Protein AF-A0A4P6ZJ26-F1 (afdb_monomer)

Sequence (265 aa):
MKKWFLIIGSIIIIVLLGSGMITLHGHGQRSYNACVRLGQNDVIDGNYHDALNYFQGAIKVDPTGSHAKNDLDQIQSYVSGNHYLSQHKLSQAAKNYHRAVKINAIAALNRRSKLAYQNIESLRNNTNKFTTLYDQALELNHRGDFKRSTQHLDRIISDPGVDDKYFKGFRSKVEKLIKSNNRKQRSSLISSNVTANHNKNNQFKLKSPKVIADHPSKVTITKARRDIQRAGVDAHQMNNQDVANLIRQANKHHISIYRYAKDNY

pLDDT: mean 76.75, std 20.54, range [25.77, 98.06]

Radius of gyration: 30.08 Å; Cα contacts (8 Å, |Δi|>4): 239; chains: 1; bounding box: 67×39×91 Å

Foldseek 3Di:
DDDPPPPLPPPDDPPDDDDDQPDPPDDLVVLLVVLQVVLLVCVVVVVLSSSLNSLVNSCVSPVPDPLSVLSNLLSVLQSQLSNCVVVVVLVSNLVSLVSSLVSVRHVSSVVVSVVSNVVSVVLVVLVVLLVVLQVVLVVCVVVLVLVVSLVSLLVNVPDPSCVPPVNPVVNVVSVVSNVVSVVSVVVVVVVVVVVVVVPPDDDDDPDDDDDDDDQDDPSQLVVLLVLLVVLVHNSVPDDSVRSRVLVVVCVVVVHDSNVSNNVPD

Secondary structure (DSSP, 8-state):
------SSS------S---------S-HHHHHHHHHHHHHHHHHHT-HHHHHHHHHHHHHH-TT-HHHHHHHHHHHHHHHHHHHHHTT-HHHHHHHHHHHHHH--SHHHHHHHHHHHHHHHHHHHHHHHHHHHHHHHHHHHHTT-HHHHHHHHHHHHTSGGGGSGGGHHHHHHHHHHHHHHHHHHHHHHHHHHHHHHTTS--------------PPPHHHHHHHHHHHHHTT--TTSS-HHHHHHHHHHHHHTT--HHHHHHHH-

Structure (mmCIF, N/CA/C/O backbone):
data_AF-A0A4P6ZJ26-F1
#
_entry.id   AF-A0A4P6ZJ26-F1
#
loop_
_atom_site.group_PDB
_atom_site.id
_atom_site.type_symbol
_atom_site.label_atom_id
_atom_site.label_alt_id
_atom_site.label_comp_id
_atom_site.label_asym_id
_atom_site.label_entity_id
_atom_site.label_seq_id
_atom_site.pdbx_PDB_ins_code
_atom_site.Cartn_x
_atom_site.Cartn_y
_atom_site.Cartn_z
_atom_site.occupancy
_atom_site.B_iso_or_equiv
_atom_site.auth_seq_id
_atom_site.auth_comp_id
_atom_site.auth_asym_id
_atom_site.auth_atom_id
_atom_site.pdbx_PDB_model_num
ATOM 1 N N . MET A 1 1 ? 1.075 -20.717 3.039 1.00 31.94 1 MET A N 1
ATOM 2 C CA . MET A 1 1 ? 0.769 -19.811 1.906 1.00 31.94 1 MET A CA 1
ATOM 3 C C . MET A 1 1 ? 2.040 -19.075 1.493 1.00 31.94 1 MET A C 1
ATOM 5 O O . MET A 1 1 ? 2.905 -18.868 2.332 1.00 31.94 1 MET A O 1
ATOM 9 N N . LYS A 1 2 ? 2.192 -18.851 0.185 1.00 29.94 2 LYS A N 1
ATOM 10 C CA . LYS A 1 2 ? 3.438 -18.885 -0.606 1.00 29.94 2 LYS A CA 1
ATOM 11 C C . LYS A 1 2 ? 4.469 -17.777 -0.282 1.00 29.94 2 LYS A C 1
ATOM 13 O O . LYS A 1 2 ? 4.122 -16.619 -0.080 1.00 29.94 2 LYS A O 1
ATOM 18 N N . LYS A 1 3 ? 5.747 -18.180 -0.260 1.00 29.06 3 LYS A N 1
ATOM 19 C CA . LYS A 1 3 ? 6.963 -17.465 0.185 1.00 29.06 3 LYS A CA 1
ATOM 20 C C . LYS A 1 3 ? 7.473 -16.383 -0.798 1.00 29.06 3 LYS A C 1
ATOM 22 O O . LYS A 1 3 ? 8.632 -16.414 -1.181 1.00 29.06 3 LYS A O 1
ATOM 27 N N . TRP A 1 4 ? 6.632 -15.444 -1.231 1.00 29.36 4 TRP A N 1
ATOM 28 C CA . TRP A 1 4 ? 7.015 -14.439 -2.250 1.00 29.36 4 TRP A CA 1
ATOM 29 C C . TRP A 1 4 ? 7.473 -13.077 -1.685 1.00 29.36 4 TRP A C 1
ATOM 31 O O . TRP A 1 4 ? 7.675 -12.133 -2.436 1.00 29.36 4 TRP A O 1
ATOM 41 N N . PHE A 1 5 ? 7.664 -12.945 -0.367 1.00 36.94 5 PHE A N 1
ATOM 42 C CA . PHE A 1 5 ? 7.936 -11.645 0.272 1.00 36.94 5 PHE A CA 1
ATOM 43 C C . PHE A 1 5 ? 9.412 -11.331 0.585 1.00 36.94 5 PHE A C 1
ATOM 45 O O . PHE A 1 5 ? 9.674 -10.345 1.266 1.00 36.94 5 PHE A O 1
ATOM 52 N N . LEU A 1 6 ? 10.387 -12.103 0.090 1.00 31.28 6 LEU A N 1
ATOM 53 C CA . LEU A 1 6 ? 11.805 -11.930 0.460 1.00 31.28 6 LEU A CA 1
ATOM 54 C C . LEU A 1 6 ? 12.748 -11.565 -0.699 1.00 31.28 6 LEU A C 1
ATOM 56 O O . LEU A 1 6 ? 13.889 -12.003 -0.710 1.00 31.28 6 LEU A O 1
ATOM 60 N N . ILE A 1 7 ? 12.320 -10.722 -1.643 1.00 40.09 7 ILE A N 1
ATOM 61 C CA . ILE A 1 7 ? 13.252 -10.089 -2.601 1.00 40.09 7 ILE A CA 1
ATOM 62 C C . ILE A 1 7 ? 12.930 -8.595 -2.743 1.00 40.09 7 ILE A C 1
ATOM 64 O O . ILE A 1 7 ? 12.583 -8.108 -3.810 1.00 40.09 7 ILE A O 1
ATOM 68 N N . ILE A 1 8 ? 12.948 -7.844 -1.638 1.00 45.88 8 ILE A N 1
ATOM 69 C CA . ILE A 1 8 ? 12.907 -6.362 -1.694 1.00 45.88 8 ILE A CA 1
ATOM 70 C C . ILE A 1 8 ? 14.021 -5.735 -0.825 1.00 45.88 8 ILE A C 1
ATOM 72 O O . ILE A 1 8 ? 14.287 -4.540 -0.908 1.00 45.88 8 ILE A O 1
ATOM 76 N N . GLY A 1 9 ? 14.729 -6.533 -0.014 1.00 35.25 9 GLY A N 1
ATOM 77 C CA . GLY A 1 9 ? 15.727 -6.046 0.947 1.00 35.25 9 GLY A CA 1
ATOM 78 C C . GLY A 1 9 ? 17.156 -5.871 0.419 1.00 35.25 9 GLY A C 1
ATOM 79 O O . GLY A 1 9 ? 17.985 -5.337 1.146 1.00 35.25 9 GLY A O 1
ATOM 80 N N . SER A 1 10 ? 17.461 -6.299 -0.808 1.00 35.09 10 SER A N 1
ATOM 81 C CA . SER A 1 10 ? 18.843 -6.393 -1.311 1.00 35.09 10 SER A CA 1
ATOM 82 C C . SER A 1 10 ? 19.029 -5.877 -2.742 1.00 35.09 10 SER A C 1
ATOM 84 O O . SER A 1 10 ? 19.954 -6.292 -3.428 1.00 35.09 10 SER A O 1
ATOM 86 N N . ILE A 1 11 ? 18.201 -4.933 -3.206 1.00 43.38 11 ILE A N 1
ATOM 87 C CA . ILE A 1 11 ? 18.553 -4.129 -4.392 1.00 43.38 11 ILE A CA 1
ATOM 88 C C . ILE A 1 11 ? 19.218 -2.862 -3.874 1.00 43.38 11 ILE A C 1
ATOM 90 O O . ILE A 1 11 ? 18.614 -1.817 -3.637 1.00 43.38 11 ILE A O 1
ATOM 94 N N . ILE A 1 12 ? 20.478 -3.114 -3.554 1.00 41.69 12 ILE A N 1
ATOM 95 C CA . ILE A 1 12 ? 21.529 -2.235 -3.086 1.00 41.69 12 ILE A CA 1
ATOM 96 C C . ILE A 1 12 ? 21.530 -0.931 -3.882 1.00 41.69 12 ILE A C 1
ATOM 98 O O . ILE A 1 12 ? 21.301 -0.905 -5.090 1.00 41.69 12 ILE A O 1
ATOM 102 N N . ILE A 1 13 ? 21.811 0.146 -3.156 1.00 45.41 13 ILE A N 1
ATOM 103 C CA . ILE A 1 13 ? 22.335 1.410 -3.658 1.00 45.41 13 ILE A CA 1
ATOM 104 C C . ILE A 1 13 ? 23.404 1.094 -4.715 1.00 45.41 13 ILE A C 1
ATOM 106 O O . ILE A 1 13 ? 24.553 0.836 -4.366 1.00 45.41 13 ILE A O 1
ATOM 110 N N . ILE A 1 14 ? 23.059 1.106 -6.002 1.00 41.62 14 ILE A N 1
ATOM 111 C CA . ILE A 1 14 ? 24.083 1.168 -7.043 1.00 41.62 14 ILE A CA 1
ATOM 112 C C . ILE A 1 14 ? 24.496 2.635 -7.112 1.00 41.62 14 ILE A C 1
ATOM 114 O O . ILE A 1 14 ? 23.979 3.431 -7.894 1.00 41.62 14 ILE A O 1
ATOM 118 N N . VAL A 1 15 ? 25.438 2.976 -6.228 1.00 40.53 15 VAL A N 1
ATOM 119 C CA . VAL A 1 15 ? 26.552 3.838 -6.616 1.00 40.53 15 VAL A CA 1
ATOM 120 C C . VAL A 1 15 ? 27.083 3.262 -7.923 1.00 40.53 15 VAL A C 1
ATOM 122 O O . VAL A 1 15 ? 27.355 2.067 -7.996 1.00 40.53 15 VAL A O 1
ATOM 125 N N . LEU A 1 16 ? 27.163 4.113 -8.942 1.00 43.78 16 LEU A N 1
ATOM 126 C CA . LEU A 1 16 ? 27.888 3.923 -10.196 1.00 43.78 16 LEU A CA 1
ATOM 127 C C . LEU A 1 16 ? 29.111 3.001 -10.044 1.00 43.78 16 LEU A C 1
ATOM 129 O O . LEU A 1 16 ? 30.206 3.483 -9.790 1.00 43.78 16 LEU A O 1
ATOM 133 N N . LEU A 1 17 ? 28.946 1.694 -10.237 1.00 36.75 17 LEU A N 1
ATOM 134 C CA . LEU A 1 17 ? 30.033 0.753 -10.482 1.00 36.75 17 LEU A CA 1
ATOM 135 C C . LEU A 1 17 ? 29.506 -0.278 -11.473 1.00 36.75 17 LEU A C 1
ATOM 137 O O . LEU A 1 17 ? 28.647 -1.101 -11.169 1.00 36.75 17 LEU A O 1
ATOM 141 N N . GLY A 1 18 ? 29.971 -0.143 -12.714 1.00 47.97 18 GLY A N 1
ATOM 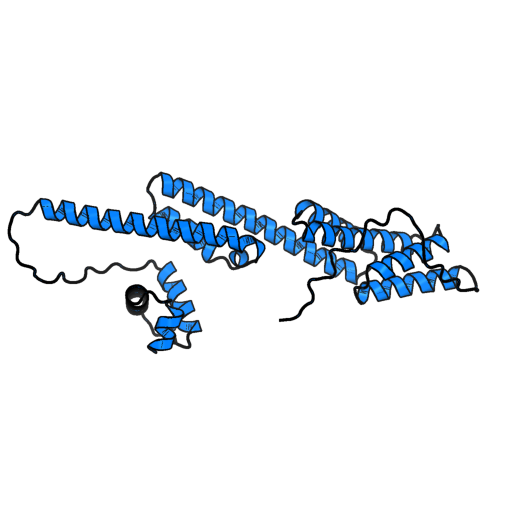142 C CA . GLY A 1 18 ? 29.589 -1.022 -13.802 1.00 47.97 18 GLY A CA 1
ATOM 143 C C . GLY A 1 18 ? 30.061 -2.452 -13.571 1.00 47.97 18 GLY A C 1
ATOM 144 O O . GLY A 1 18 ? 31.148 -2.687 -13.059 1.00 47.97 18 GLY A O 1
ATOM 145 N N . SER A 1 19 ? 29.265 -3.414 -14.015 1.00 36.91 19 SER A N 1
ATOM 146 C CA . SER A 1 19 ? 29.738 -4.760 -14.336 1.00 36.91 19 SER A CA 1
ATOM 147 C C . SER A 1 19 ? 28.734 -5.437 -15.272 1.00 36.91 19 SER A C 1
ATOM 149 O O . SER A 1 19 ? 27.532 -5.232 -15.149 1.00 36.91 19 SER A O 1
ATOM 151 N N . GLY A 1 20 ? 29.258 -6.168 -16.262 1.00 39.31 20 GLY A N 1
ATOM 152 C CA . GLY A 1 20 ? 28.489 -6.882 -17.286 1.00 39.31 20 GLY A CA 1
ATOM 153 C C . GLY A 1 20 ? 28.451 -6.183 -18.647 1.00 39.31 20 GLY A C 1
ATOM 154 O O . GLY A 1 20 ? 27.395 -5.753 -19.098 1.00 39.31 20 GLY A O 1
ATOM 155 N N . MET A 1 21 ? 29.599 -6.043 -19.320 1.00 42.25 21 MET A N 1
ATOM 156 C CA . MET A 1 21 ? 29.594 -5.720 -20.751 1.00 42.25 21 MET A CA 1
ATOM 157 C C . MET A 1 21 ? 29.063 -6.926 -21.531 1.00 42.25 21 MET A C 1
ATOM 159 O O . MET A 1 21 ? 29.764 -7.921 -21.684 1.00 42.25 21 MET A O 1
ATOM 163 N N . ILE A 1 22 ? 27.844 -6.825 -22.055 1.00 52.72 22 ILE A N 1
ATOM 164 C CA . ILE A 1 22 ? 27.392 -7.682 -23.152 1.00 52.72 22 ILE A CA 1
ATOM 165 C C . ILE A 1 22 ? 27.924 -7.042 -24.437 1.00 52.72 22 ILE A C 1
ATOM 167 O O . ILE A 1 22 ? 27.343 -6.100 -24.974 1.00 52.72 22 ILE A O 1
ATOM 171 N N . THR A 1 23 ? 29.084 -7.500 -24.905 1.00 47.69 23 THR A N 1
ATOM 172 C CA . THR A 1 23 ? 29.686 -7.059 -26.170 1.00 47.69 23 THR A CA 1
ATOM 173 C C . THR A 1 23 ? 29.051 -7.803 -27.347 1.00 47.69 23 THR A C 1
ATOM 175 O O . THR A 1 23 ? 29.603 -8.770 -27.867 1.00 47.69 23 THR A O 1
ATOM 178 N N . LEU A 1 24 ? 27.887 -7.341 -27.819 1.00 49.16 24 LEU A N 1
ATOM 179 C CA . LEU A 1 24 ? 27.399 -7.726 -29.149 1.00 49.16 24 LEU A CA 1
ATOM 180 C C . LEU A 1 24 ? 28.211 -6.971 -30.218 1.00 49.16 24 LEU A C 1
ATOM 182 O O . LEU A 1 24 ? 27.958 -5.798 -30.499 1.00 49.16 24 LEU A O 1
ATOM 186 N N . HIS A 1 25 ? 29.199 -7.643 -30.813 1.00 45.75 25 HIS A N 1
ATOM 187 C CA . HIS A 1 25 ? 29.940 -7.142 -31.973 1.00 45.75 25 HIS A CA 1
ATOM 188 C C . HIS A 1 25 ? 29.029 -7.128 -33.210 1.00 45.75 25 HIS A C 1
ATOM 190 O O . HIS A 1 25 ? 28.848 -8.136 -33.887 1.00 45.75 25 HIS A O 1
ATOM 196 N N . GLY A 1 26 ? 28.440 -5.968 -33.503 1.00 50.69 26 GLY A N 1
ATOM 197 C CA . GLY A 1 26 ? 27.729 -5.727 -34.756 1.00 50.69 26 GLY A CA 1
ATOM 198 C C . GLY A 1 26 ? 26.790 -4.530 -34.674 1.00 50.69 26 GLY A C 1
ATOM 199 O O . GLY A 1 26 ? 25.729 -4.651 -34.079 1.00 50.69 26 GLY A O 1
ATOM 200 N N . HIS A 1 27 ? 27.180 -3.415 -35.312 1.00 58.00 27 HIS A N 1
ATOM 201 C CA . HIS A 1 27 ? 26.397 -2.188 -35.556 1.00 58.00 27 HIS A CA 1
ATOM 202 C C . HIS A 1 27 ? 25.640 -1.677 -34.313 1.00 58.00 27 HIS A C 1
ATOM 204 O O . HIS A 1 27 ? 24.567 -2.186 -34.007 1.00 58.00 27 HIS A O 1
ATOM 210 N N . GLY A 1 28 ? 26.165 -0.653 -33.621 1.00 74.62 28 GLY A N 1
ATOM 211 C CA . GLY A 1 28 ? 25.699 -0.166 -32.303 1.00 74.62 28 GLY A CA 1
ATOM 212 C C . GLY A 1 28 ? 24.179 -0.168 -32.063 1.00 74.62 28 GLY A C 1
ATOM 213 O O . GLY A 1 28 ? 23.732 -0.586 -30.998 1.00 74.62 28 GLY A O 1
ATOM 214 N N . GLN A 1 29 ? 23.366 0.146 -33.075 1.00 80.94 29 GLN A N 1
ATOM 215 C CA . GLN A 1 29 ? 21.903 0.082 -32.996 1.00 80.94 29 GLN A CA 1
ATOM 216 C C . GLN A 1 29 ? 21.327 -1.312 -32.670 1.00 80.94 29 GLN A C 1
ATOM 218 O O . GLN A 1 29 ? 20.352 -1.421 -31.927 1.00 80.94 29 GLN A O 1
ATOM 223 N N . ARG A 1 30 ? 21.895 -2.399 -33.210 1.00 84.06 30 ARG A N 1
ATOM 224 C CA . ARG A 1 30 ? 21.416 -3.770 -32.942 1.00 84.06 30 ARG A CA 1
ATOM 225 C C . ARG A 1 30 ? 21.682 -4.172 -31.494 1.00 84.06 30 ARG A C 1
ATOM 227 O O . ARG A 1 30 ? 20.802 -4.750 -30.860 1.00 84.06 30 ARG A O 1
ATOM 234 N N . SER A 1 31 ? 22.862 -3.829 -30.978 1.00 85.00 31 SER A N 1
ATOM 235 C CA . SER A 1 31 ? 23.227 -4.047 -29.574 1.00 85.00 31 SER A CA 1
ATOM 236 C C . SER A 1 31 ? 22.336 -3.224 -28.635 1.00 85.00 31 SER A C 1
ATOM 238 O O . SER A 1 31 ? 21.752 -3.775 -27.703 1.00 85.00 31 SER A O 1
ATOM 240 N N . TYR A 1 32 ? 22.110 -1.941 -28.949 1.00 88.38 32 TYR A N 1
ATOM 241 C CA . TYR A 1 32 ? 21.170 -1.080 -28.223 1.00 88.38 32 TYR A CA 1
ATOM 242 C C . TYR A 1 32 ? 19.765 -1.693 -28.141 1.00 88.38 32 TYR A C 1
ATOM 244 O O . TYR A 1 32 ? 19.230 -1.888 -27.049 1.00 88.38 32 TYR A O 1
ATOM 252 N N . ASN A 1 33 ? 19.188 -2.060 -29.291 1.00 89.69 33 ASN A N 1
ATOM 253 C CA . ASN A 1 33 ? 17.843 -2.632 -29.364 1.00 89.69 33 ASN A CA 1
ATOM 254 C C . ASN A 1 33 ? 17.741 -3.954 -28.581 1.00 89.69 33 ASN A C 1
ATOM 256 O O . ASN A 1 33 ? 16.712 -4.227 -27.963 1.00 89.69 33 ASN A O 1
ATOM 260 N N . ALA A 1 34 ? 18.797 -4.777 -28.598 1.00 89.94 34 ALA A N 1
ATOM 261 C CA . ALA A 1 34 ? 18.846 -6.018 -27.831 1.00 89.94 34 ALA A CA 1
ATOM 262 C C . ALA A 1 34 ? 18.815 -5.749 -26.321 1.00 89.94 34 ALA A C 1
ATOM 264 O O . ALA A 1 34 ? 18.002 -6.354 -25.625 1.00 89.94 34 ALA A O 1
ATOM 265 N N . CYS A 1 35 ? 19.634 -4.811 -25.835 1.00 91.38 35 CYS A N 1
ATOM 266 C CA . CYS A 1 35 ? 19.646 -4.399 -24.433 1.00 91.38 35 CYS A CA 1
ATOM 267 C C . CYS A 1 35 ? 18.282 -3.856 -23.984 1.00 91.38 35 CYS A C 1
ATOM 269 O O . CYS A 1 35 ? 17.753 -4.314 -22.977 1.00 91.38 35 CYS A O 1
ATOM 271 N N . VAL A 1 36 ? 17.666 -2.945 -24.748 1.00 92.50 36 VAL A N 1
ATOM 272 C CA . VAL A 1 36 ? 16.332 -2.407 -24.412 1.00 92.50 36 VAL A CA 1
ATOM 273 C C . VAL A 1 36 ? 15.291 -3.526 -24.322 1.00 92.50 36 VAL A C 1
ATOM 275 O O . VAL A 1 36 ? 14.559 -3.608 -23.338 1.00 92.50 36 VAL A O 1
ATOM 278 N N . ARG A 1 37 ? 15.253 -4.431 -25.308 1.00 93.25 37 ARG A N 1
ATOM 279 C CA . ARG A 1 37 ? 14.298 -5.548 -25.324 1.00 93.25 37 ARG A CA 1
ATOM 280 C C . ARG A 1 37 ? 14.488 -6.494 -24.138 1.00 93.25 37 ARG A C 1
ATOM 282 O O . ARG A 1 37 ? 13.505 -6.875 -23.513 1.00 93.25 37 ARG A O 1
ATOM 289 N N . LEU A 1 38 ? 15.729 -6.879 -23.835 1.00 92.06 38 LEU A N 1
ATOM 290 C CA . LEU A 1 38 ? 16.028 -7.747 -22.692 1.00 92.06 38 LEU A CA 1
ATOM 291 C C . LEU A 1 38 ? 15.634 -7.072 -21.375 1.00 92.06 38 LEU A C 1
ATOM 293 O O . LEU A 1 38 ? 14.949 -7.689 -20.565 1.00 92.06 38 LEU A O 1
ATOM 297 N N . GLY A 1 39 ? 15.936 -5.779 -21.218 1.00 93.88 39 GLY A N 1
ATOM 298 C CA . GLY A 1 39 ? 15.526 -5.021 -20.038 1.00 93.88 39 GLY A CA 1
ATOM 299 C C . GLY A 1 39 ? 14.006 -4.938 -19.868 1.00 93.88 39 GLY A C 1
ATOM 300 O O . GLY A 1 39 ? 13.492 -5.095 -18.762 1.00 93.88 39 GLY A O 1
ATOM 301 N N . GLN A 1 40 ? 13.257 -4.754 -20.958 1.00 94.69 40 GLN A N 1
ATOM 302 C CA . GLN A 1 40 ? 11.792 -4.758 -20.918 1.00 94.69 40 GLN A CA 1
ATOM 303 C C . GLN A 1 40 ? 11.218 -6.139 -20.573 1.00 94.69 40 GLN A C 1
ATOM 305 O O . GLN A 1 40 ? 10.267 -6.215 -19.791 1.00 94.69 40 GLN A O 1
ATOM 310 N N . ASN A 1 41 ? 11.802 -7.220 -21.098 1.00 91.38 41 ASN A N 1
ATOM 311 C CA . ASN A 1 41 ? 11.417 -8.585 -20.734 1.00 91.38 41 ASN A CA 1
ATOM 312 C C . ASN A 1 41 ? 11.654 -8.842 -19.240 1.00 91.38 41 ASN A C 1
ATOM 314 O O . ASN A 1 41 ? 10.739 -9.269 -18.542 1.00 91.38 41 ASN A O 1
ATOM 318 N N . ASP A 1 42 ? 12.814 -8.453 -18.712 1.00 91.75 42 ASP A N 1
ATOM 319 C CA . ASP A 1 42 ? 13.110 -8.589 -17.285 1.00 91.75 42 ASP A CA 1
ATOM 320 C C . ASP A 1 42 ? 12.188 -7.740 -16.402 1.00 91.75 42 ASP A C 1
ATOM 322 O O . ASP A 1 42 ? 11.796 -8.162 -15.313 1.00 91.75 42 ASP A O 1
ATOM 326 N N . VAL A 1 43 ? 11.752 -6.562 -16.863 1.00 91.38 43 VAL A N 1
ATOM 327 C CA . VAL A 1 43 ? 10.699 -5.799 -16.176 1.00 91.38 43 VAL A CA 1
ATOM 328 C C . VAL A 1 43 ? 9.394 -6.588 -16.108 1.00 91.38 43 VAL A C 1
ATOM 330 O O . VAL A 1 43 ? 8.737 -6.594 -15.060 1.00 91.38 43 VAL A O 1
ATOM 333 N N . ILE A 1 44 ? 8.989 -7.226 -17.208 1.00 88.38 44 ILE A N 1
ATOM 334 C CA . ILE A 1 44 ? 7.772 -8.042 -17.265 1.00 88.38 44 ILE A CA 1
ATOM 335 C C . ILE A 1 44 ? 7.890 -9.212 -16.284 1.00 88.38 44 ILE A C 1
ATOM 337 O O . ILE A 1 44 ? 6.981 -9.388 -15.465 1.00 88.38 44 ILE A O 1
ATOM 341 N N . ASP A 1 45 ? 9.032 -9.896 -16.279 1.00 86.81 45 ASP A N 1
ATOM 342 C CA . ASP A 1 45 ? 9.316 -11.052 -15.422 1.00 86.81 45 ASP A CA 1
ATOM 343 C C . ASP A 1 45 ? 9.544 -10.670 -13.948 1.00 86.81 45 ASP A C 1
ATOM 345 O O . ASP A 1 45 ? 9.394 -11.495 -13.047 1.00 86.81 45 ASP A O 1
ATOM 349 N N . GLY A 1 46 ? 9.804 -9.389 -13.672 1.00 86.94 46 GLY A N 1
ATOM 350 C CA . GLY A 1 46 ? 10.034 -8.864 -12.324 1.00 86.94 46 GLY A CA 1
ATOM 351 C C . GLY A 1 46 ? 11.498 -8.910 -11.876 1.00 86.94 46 GLY A C 1
ATOM 352 O O . GLY A 1 46 ? 11.785 -8.599 -10.718 1.00 86.94 46 GLY A O 1
ATOM 353 N N . ASN A 1 47 ? 12.420 -9.223 -12.786 1.00 90.75 47 ASN A N 1
ATOM 354 C CA . ASN A 1 47 ? 13.869 -9.230 -12.588 1.00 90.75 47 ASN A CA 1
ATOM 355 C C . ASN A 1 47 ? 14.429 -7.798 -12.651 1.00 90.75 47 ASN A C 1
ATOM 357 O O . ASN A 1 47 ? 15.201 -7.429 -13.532 1.00 90.75 47 ASN A O 1
ATOM 361 N N . TYR A 1 48 ? 14.014 -6.933 -11.721 1.00 91.81 48 TYR A N 1
ATOM 362 C CA . TYR A 1 48 ? 14.301 -5.496 -11.826 1.00 91.81 48 TYR A CA 1
ATOM 363 C C . TYR A 1 48 ? 15.793 -5.137 -11.770 1.00 91.81 48 TYR A C 1
ATOM 365 O O . TYR A 1 48 ? 16.178 -4.090 -12.282 1.00 91.81 48 TYR A O 1
ATOM 373 N N . HIS A 1 49 ? 16.625 -5.973 -11.144 1.00 88.44 49 HIS A N 1
ATOM 374 C CA . HIS A 1 49 ? 18.073 -5.771 -11.123 1.00 88.44 49 HIS A CA 1
ATOM 375 C C . HIS A 1 49 ? 18.688 -5.970 -12.515 1.00 88.44 49 HIS A C 1
ATOM 377 O O . HIS A 1 49 ? 19.405 -5.095 -12.997 1.00 88.44 49 HIS A O 1
ATOM 383 N N . ASP A 1 50 ? 18.344 -7.068 -13.185 1.00 88.31 50 ASP A N 1
ATOM 384 C CA . ASP A 1 50 ? 18.846 -7.372 -14.526 1.00 88.31 50 ASP A CA 1
ATOM 385 C C . ASP A 1 50 ? 18.335 -6.348 -15.541 1.00 88.31 50 ASP A C 1
ATOM 387 O O . ASP A 1 50 ? 19.115 -5.790 -16.315 1.00 88.31 50 ASP A O 1
ATOM 391 N N . ALA A 1 51 ? 17.062 -5.957 -15.433 1.00 92.06 51 ALA A N 1
ATOM 392 C CA . ALA A 1 51 ? 16.499 -4.880 -16.238 1.00 92.06 51 ALA A CA 1
ATOM 393 C C . ALA A 1 51 ? 17.261 -3.549 -16.103 1.00 92.06 51 ALA A C 1
ATOM 395 O O . ALA A 1 51 ? 17.546 -2.896 -17.110 1.00 92.06 51 ALA A O 1
ATOM 396 N N . LEU A 1 52 ? 17.624 -3.142 -14.876 1.00 90.06 52 LEU A N 1
ATOM 397 C CA . LEU A 1 52 ? 18.448 -1.949 -14.641 1.00 90.06 52 LEU A CA 1
ATOM 398 C C . LEU A 1 52 ? 19.796 -2.054 -15.369 1.00 90.06 52 LEU A C 1
ATOM 400 O O . LEU A 1 52 ? 20.206 -1.094 -16.027 1.00 90.06 52 LEU A O 1
ATOM 404 N N . ASN A 1 53 ? 20.457 -3.212 -15.286 1.00 88.19 53 ASN A N 1
ATOM 405 C CA . ASN A 1 53 ? 21.745 -3.453 -15.939 1.00 88.19 53 ASN A CA 1
ATOM 406 C C . ASN A 1 53 ? 21.620 -3.383 -17.469 1.00 88.19 53 ASN A C 1
ATOM 408 O O . ASN A 1 53 ? 22.437 -2.734 -18.127 1.00 88.19 53 ASN A O 1
ATOM 412 N N . TYR A 1 54 ? 20.566 -3.971 -18.042 1.00 92.69 54 TYR A N 1
ATOM 413 C CA . TYR A 1 54 ? 20.297 -3.914 -19.479 1.00 92.69 54 TYR A CA 1
ATOM 414 C C . TYR A 1 54 ? 20.039 -2.489 -19.981 1.00 92.69 54 TYR A C 1
ATOM 416 O O . TYR A 1 54 ? 20.638 -2.078 -20.978 1.00 92.69 54 TYR A O 1
ATOM 424 N N . PHE A 1 55 ? 19.220 -1.691 -19.287 1.00 93.19 55 PHE A N 1
ATOM 425 C CA . PHE A 1 55 ? 18.982 -0.299 -19.691 1.00 93.19 55 PHE A CA 1
ATOM 426 C C . PHE A 1 55 ? 20.236 0.574 -19.558 1.00 93.19 55 PHE A C 1
ATOM 428 O O . PHE A 1 55 ? 20.509 1.398 -20.432 1.00 93.19 55 PHE A O 1
ATOM 435 N N . GLN A 1 56 ? 21.060 0.355 -18.529 1.00 91.94 56 GLN A N 1
ATOM 436 C CA . GLN A 1 56 ? 22.374 0.999 -18.429 1.00 91.94 56 GLN A CA 1
ATOM 437 C C . GLN A 1 56 ? 23.305 0.585 -19.577 1.00 91.94 56 GLN A C 1
ATOM 439 O O . GLN A 1 56 ? 24.024 1.426 -20.116 1.00 91.94 56 GLN A O 1
ATOM 444 N N . GLY A 1 57 ? 23.286 -0.691 -19.969 1.00 87.38 57 GLY A N 1
ATOM 445 C CA . GLY A 1 57 ? 24.005 -1.198 -21.136 1.00 87.38 57 GLY A CA 1
ATOM 446 C C . GLY A 1 57 ? 23.575 -0.502 -22.427 1.00 87.38 57 GLY A C 1
ATOM 447 O O . GLY A 1 57 ? 24.428 -0.035 -23.177 1.00 87.38 57 GLY A O 1
ATOM 448 N N . ALA A 1 58 ? 22.267 -0.343 -22.648 1.00 90.38 58 ALA A N 1
ATOM 449 C CA . ALA A 1 58 ? 21.733 0.389 -23.796 1.00 90.38 58 ALA A CA 1
ATOM 450 C C . ALA A 1 58 ? 22.234 1.846 -23.834 1.00 90.38 58 ALA A C 1
ATOM 452 O O . ALA A 1 58 ? 22.732 2.290 -24.864 1.00 90.38 58 ALA A O 1
ATOM 453 N N . ILE A 1 59 ? 22.200 2.565 -22.706 1.00 89.25 59 ILE A N 1
ATOM 454 C CA . ILE A 1 59 ? 22.671 3.962 -22.623 1.00 89.25 59 ILE A CA 1
ATOM 455 C C . ILE A 1 59 ? 24.182 4.084 -22.882 1.00 89.25 59 ILE A C 1
ATOM 457 O O . ILE A 1 59 ? 24.629 5.090 -23.424 1.00 89.25 59 ILE A O 1
ATOM 461 N N . LYS A 1 60 ? 24.987 3.078 -22.518 1.00 88.94 60 LYS A N 1
ATOM 462 C CA . LYS A 1 60 ? 26.426 3.063 -22.844 1.00 88.94 60 LYS A CA 1
ATOM 463 C C . LYS A 1 60 ? 26.680 2.910 -24.343 1.00 88.94 60 LYS A C 1
ATOM 465 O O . LYS A 1 60 ? 27.649 3.470 -24.842 1.00 88.94 60 LYS A O 1
ATOM 470 N N . VAL A 1 61 ? 25.841 2.137 -25.036 1.00 85.75 61 VAL A N 1
ATOM 471 C CA . VAL A 1 61 ? 25.949 1.905 -26.485 1.00 85.75 61 VAL A CA 1
ATOM 472 C C . VAL A 1 61 ? 25.467 3.121 -27.278 1.00 85.75 61 VAL A C 1
ATOM 474 O O . VAL A 1 61 ? 26.113 3.503 -28.249 1.00 85.75 61 VAL A O 1
ATOM 477 N N . ASP A 1 62 ? 24.365 3.740 -26.853 1.00 84.12 62 ASP A N 1
ATOM 478 C CA . ASP A 1 62 ? 23.853 4.990 -27.415 1.00 84.12 62 ASP A CA 1
ATOM 479 C C . ASP A 1 62 ? 23.435 5.955 -26.287 1.00 84.12 62 ASP A C 1
ATOM 481 O O . ASP A 1 62 ? 22.312 5.883 -25.769 1.00 84.12 62 ASP A O 1
ATOM 485 N N . PRO A 1 63 ? 24.320 6.900 -25.918 1.00 80.62 63 PRO A N 1
ATOM 486 C CA . PRO A 1 63 ? 24.031 7.914 -24.909 1.00 80.62 63 PRO A CA 1
ATOM 487 C C . PRO A 1 63 ? 22.966 8.930 -25.332 1.00 80.62 63 PRO A C 1
ATOM 489 O O . PRO A 1 63 ? 22.481 9.679 -24.481 1.00 80.62 63 PRO A O 1
ATOM 492 N N . THR A 1 64 ? 22.611 9.011 -26.616 1.00 77.94 64 THR A N 1
ATOM 493 C CA . THR A 1 64 ? 21.615 9.962 -27.136 1.00 77.94 64 THR A CA 1
ATOM 494 C C . THR A 1 64 ? 20.202 9.379 -27.173 1.00 77.94 64 THR A C 1
ATOM 496 O O . THR A 1 64 ? 19.233 10.138 -27.121 1.00 77.94 64 THR A O 1
ATOM 499 N N . GLY A 1 65 ? 20.071 8.050 -27.140 1.00 76.75 65 GLY A N 1
ATOM 500 C CA . GLY A 1 65 ? 18.796 7.337 -27.170 1.00 76.75 65 GLY A CA 1
ATOM 501 C C . GLY A 1 65 ? 17.892 7.634 -25.966 1.00 76.75 65 GLY A C 1
ATOM 502 O O . GLY A 1 65 ? 18.102 7.125 -24.862 1.00 76.75 65 GLY A O 1
ATOM 503 N N . SER A 1 66 ? 16.835 8.423 -26.181 1.00 77.94 66 SER A N 1
ATOM 504 C CA . SER A 1 66 ? 15.881 8.844 -25.140 1.00 77.94 66 SER A CA 1
ATOM 505 C C . SER A 1 66 ? 15.030 7.698 -24.573 1.00 77.94 66 SER A C 1
ATOM 507 O O . SER A 1 66 ? 14.666 7.738 -23.398 1.00 77.94 66 SER A O 1
ATOM 509 N N . HIS A 1 67 ? 14.758 6.652 -25.362 1.00 86.81 67 HIS A N 1
ATOM 510 C CA . HIS A 1 67 ? 13.949 5.503 -24.938 1.00 86.81 67 HIS A CA 1
ATOM 511 C C . HIS A 1 67 ? 14.562 4.753 -23.749 1.00 86.81 67 HIS A C 1
ATOM 513 O O . HIS A 1 67 ? 13.924 4.645 -22.706 1.00 86.81 67 HIS A O 1
ATOM 519 N N . ALA A 1 68 ? 15.817 4.309 -23.865 1.00 89.75 68 ALA A N 1
ATOM 520 C CA . ALA A 1 68 ? 16.508 3.598 -22.787 1.00 89.75 68 ALA A CA 1
ATOM 521 C C . ALA A 1 68 ? 16.651 4.438 -21.503 1.00 89.75 68 ALA A C 1
ATOM 523 O O . ALA A 1 68 ? 16.607 3.890 -20.404 1.00 89.75 68 ALA A O 1
ATOM 524 N N . LYS A 1 69 ? 16.785 5.769 -21.625 1.00 92.31 69 LYS A N 1
ATOM 525 C CA . LYS A 1 69 ? 16.812 6.683 -20.469 1.00 92.31 69 LYS A CA 1
ATOM 526 C C . LYS A 1 69 ? 15.463 6.741 -19.758 1.00 92.31 69 LYS A C 1
ATOM 528 O O . LYS A 1 69 ? 15.423 6.626 -18.539 1.00 92.31 69 LYS A O 1
ATOM 533 N N . ASN A 1 70 ? 14.368 6.869 -20.506 1.00 95.56 70 ASN A N 1
ATOM 534 C CA . ASN A 1 70 ? 13.024 6.877 -19.929 1.00 95.56 70 ASN A CA 1
ATOM 535 C C . ASN A 1 70 ? 12.685 5.530 -19.270 1.00 95.56 70 ASN A C 1
ATOM 537 O O . ASN A 1 70 ? 12.135 5.513 -18.168 1.00 95.56 70 ASN A O 1
ATOM 541 N N . ASP A 1 71 ? 13.054 4.416 -19.909 1.00 95.94 71 ASP A N 1
ATOM 542 C CA . ASP A 1 71 ? 12.900 3.071 -19.349 1.00 95.94 71 ASP A CA 1
ATOM 543 C C . ASP A 1 71 ? 13.679 2.935 -18.027 1.00 95.94 71 ASP A C 1
ATOM 545 O O . ASP A 1 71 ? 13.107 2.509 -17.017 1.00 95.94 71 ASP A O 1
ATOM 549 N N . LEU A 1 72 ? 14.946 3.382 -18.002 1.00 95.12 72 LEU A N 1
ATOM 550 C CA . LEU A 1 72 ? 15.793 3.388 -16.805 1.00 95.12 72 LEU A CA 1
ATOM 551 C C . LEU A 1 72 ? 15.199 4.249 -15.677 1.00 95.12 72 LEU A C 1
ATOM 553 O O . LEU A 1 72 ? 15.059 3.782 -14.545 1.00 95.12 72 LEU A O 1
ATOM 557 N N . ASP A 1 73 ? 14.824 5.492 -15.971 1.00 95.25 73 ASP A N 1
ATOM 558 C CA . ASP A 1 73 ? 14.267 6.422 -14.985 1.00 95.25 73 ASP A CA 1
ATOM 559 C C . ASP A 1 73 ? 12.963 5.887 -14.378 1.00 95.25 73 ASP A C 1
ATOM 561 O O . ASP A 1 73 ? 12.687 6.052 -13.177 1.00 95.25 73 ASP A O 1
ATOM 565 N N . GLN A 1 74 ? 12.140 5.226 -15.197 1.00 97.75 74 GLN A N 1
ATOM 566 C CA . GLN A 1 74 ? 10.883 4.657 -14.745 1.00 97.75 74 GLN A CA 1
ATOM 567 C C . GLN A 1 74 ? 11.100 3.474 -13.803 1.00 97.75 74 GLN A C 1
ATOM 569 O O . GLN A 1 74 ? 10.496 3.441 -12.724 1.00 97.75 74 GLN A O 1
ATOM 574 N N . ILE A 1 75 ? 11.949 2.511 -14.180 1.00 96.69 75 ILE A N 1
ATOM 575 C CA . ILE A 1 75 ? 12.227 1.346 -13.334 1.00 96.69 75 ILE A CA 1
ATOM 576 C C . ILE A 1 75 ? 12.929 1.759 -12.038 1.00 96.69 75 ILE A C 1
ATOM 578 O O . ILE A 1 75 ? 12.559 1.265 -10.974 1.00 96.69 75 ILE A O 1
ATOM 582 N N . GLN A 1 76 ? 13.843 2.734 -12.077 1.00 96.50 76 GLN A N 1
ATOM 583 C CA . GLN A 1 76 ? 14.465 3.293 -10.873 1.00 96.50 76 GLN A CA 1
ATOM 584 C C . GLN A 1 76 ? 13.427 3.914 -9.933 1.00 96.50 76 GLN A C 1
ATOM 586 O O . GLN A 1 76 ? 13.460 3.677 -8.721 1.00 96.50 76 GLN A O 1
ATOM 591 N N . SER A 1 77 ? 12.471 4.668 -10.484 1.00 97.44 77 SER A N 1
ATOM 592 C CA . SER A 1 77 ? 11.372 5.255 -9.712 1.00 97.44 77 SER A CA 1
ATOM 593 C C . SER A 1 77 ? 10.490 4.166 -9.093 1.00 97.44 77 SER A C 1
ATOM 595 O O . SER A 1 77 ? 10.169 4.226 -7.908 1.00 97.44 77 SER A O 1
ATOM 597 N N . TYR A 1 78 ? 10.139 3.125 -9.849 1.00 96.94 78 TYR A N 1
ATOM 598 C CA . TYR A 1 78 ? 9.332 2.015 -9.341 1.00 96.94 78 TYR A CA 1
ATOM 599 C C . TYR A 1 78 ? 10.046 1.220 -8.234 1.00 96.94 78 TYR A C 1
ATOM 601 O O . TYR A 1 78 ? 9.472 0.995 -7.166 1.00 96.94 78 TYR A O 1
ATOM 609 N N . VAL A 1 79 ? 11.312 0.848 -8.445 1.00 95.25 79 VAL A N 1
ATOM 610 C CA . VAL A 1 79 ? 12.129 0.113 -7.464 1.00 95.25 79 VAL A CA 1
ATOM 611 C C . VAL A 1 79 ? 12.339 0.940 -6.192 1.00 95.25 79 VAL A C 1
ATOM 613 O O . VAL A 1 79 ? 12.185 0.415 -5.088 1.00 95.25 79 VAL A O 1
ATOM 616 N N . SER A 1 80 ? 12.579 2.249 -6.318 1.00 93.94 80 SER A N 1
ATOM 617 C CA . SER A 1 80 ? 12.629 3.166 -5.170 1.00 93.94 80 SER A CA 1
ATOM 618 C C . SER A 1 80 ? 11.294 3.213 -4.421 1.00 93.94 80 SER A C 1
ATOM 620 O O . SER A 1 80 ? 11.269 3.228 -3.190 1.00 93.94 80 SER A O 1
ATOM 622 N N . GLY A 1 81 ? 10.168 3.182 -5.142 1.00 93.94 81 GLY A N 1
ATOM 623 C CA . GLY A 1 81 ? 8.831 3.056 -4.558 1.00 93.94 81 GLY A CA 1
ATOM 624 C C . GLY A 1 81 ? 8.679 1.794 -3.704 1.00 93.94 81 GLY A C 1
ATOM 625 O O . GLY A 1 81 ? 8.241 1.885 -2.553 1.00 93.94 81 GLY A O 1
ATOM 626 N N . ASN A 1 82 ? 9.114 0.639 -4.221 1.00 92.12 82 ASN A N 1
ATOM 627 C CA . ASN A 1 82 ? 9.114 -0.635 -3.490 1.00 92.12 82 ASN A CA 1
ATOM 628 C C . ASN A 1 82 ? 9.995 -0.572 -2.233 1.00 92.12 82 ASN A C 1
ATOM 630 O O . ASN A 1 82 ? 9.588 -1.040 -1.168 1.00 92.12 82 ASN A O 1
ATOM 634 N N . HIS A 1 83 ? 11.174 0.041 -2.340 1.00 88.94 83 HIS A N 1
ATOM 635 C CA . HIS A 1 83 ? 12.100 0.219 -1.223 1.00 88.94 83 HIS A CA 1
ATOM 636 C C . HIS A 1 83 ? 11.506 1.087 -0.106 1.00 88.94 83 HIS A C 1
ATOM 638 O O . HIS A 1 83 ? 11.511 0.712 1.064 1.00 88.94 83 HIS A O 1
ATOM 644 N N . TYR A 1 84 ? 10.935 2.243 -0.441 1.00 91.94 84 TYR A N 1
ATOM 645 C CA . TYR A 1 84 ? 10.295 3.079 0.573 1.00 91.94 84 TYR A CA 1
ATOM 646 C C . TYR A 1 84 ? 9.067 2.403 1.186 1.00 91.94 84 TYR A C 1
ATOM 648 O O . TYR A 1 84 ? 8.825 2.544 2.386 1.00 91.94 84 TYR A O 1
ATOM 656 N N . LEU A 1 85 ? 8.317 1.629 0.397 1.00 86.50 85 LEU A N 1
ATOM 657 C CA . LEU A 1 85 ? 7.177 0.871 0.900 1.00 86.50 85 LEU A CA 1
ATOM 658 C C . LEU A 1 85 ? 7.609 -0.205 1.909 1.00 86.50 85 LEU A C 1
ATOM 660 O O . LEU A 1 85 ? 6.943 -0.363 2.933 1.00 86.50 85 LEU A O 1
ATOM 664 N N . SER A 1 86 ? 8.727 -0.902 1.668 1.00 86.25 86 SER A N 1
ATOM 665 C CA . SER A 1 86 ? 9.268 -1.901 2.605 1.00 86.25 86 SER A CA 1
ATOM 666 C C . SER A 1 86 ? 9.771 -1.278 3.912 1.00 86.25 86 SER A C 1
ATOM 668 O O . SER A 1 86 ? 9.683 -1.903 4.963 1.00 86.25 86 SER A O 1
ATOM 670 N N . GLN A 1 87 ? 10.204 -0.016 3.872 1.00 85.62 87 GLN A N 1
ATOM 671 C CA . GLN A 1 87 ? 10.566 0.778 5.052 1.00 85.62 87 GLN A CA 1
ATOM 672 C C . GLN A 1 87 ? 9.377 1.483 5.720 1.00 85.62 87 GLN A C 1
ATOM 674 O O . GLN A 1 87 ? 9.583 2.329 6.588 1.00 85.62 87 GLN A O 1
ATOM 679 N N . HIS A 1 88 ? 8.139 1.198 5.305 1.00 83.25 88 HIS A N 1
ATOM 680 C CA . HIS A 1 88 ? 6.930 1.874 5.795 1.00 83.25 88 HIS A CA 1
ATOM 681 C C . HIS A 1 88 ? 6.906 3.400 5.556 1.00 83.25 88 HIS A C 1
ATOM 683 O O . HIS A 1 88 ? 6.093 4.120 6.135 1.00 83.25 88 HIS A O 1
ATOM 689 N N . LYS A 1 89 ? 7.748 3.911 4.653 1.00 87.62 89 LYS A N 1
ATOM 690 C CA . LYS A 1 89 ? 7.831 5.325 4.265 1.00 87.62 89 LYS A CA 1
ATOM 691 C C . LYS A 1 89 ? 6.808 5.631 3.166 1.00 87.62 89 LYS A C 1
ATOM 693 O O . LYS A 1 89 ? 7.154 5.827 2.001 1.00 87.62 89 LYS A O 1
ATOM 698 N N . LEU A 1 90 ? 5.525 5.633 3.538 1.00 88.25 90 LEU A N 1
ATOM 699 C CA . LEU A 1 90 ? 4.392 5.694 2.601 1.00 88.25 90 LEU A CA 1
ATOM 700 C C . LEU A 1 90 ? 4.418 6.925 1.684 1.00 88.25 90 LEU A C 1
ATOM 702 O O . LEU A 1 90 ? 4.193 6.794 0.484 1.00 88.25 90 LEU A O 1
ATOM 706 N N . SER A 1 91 ? 4.738 8.107 2.217 1.00 92.25 91 SER A N 1
ATOM 707 C CA . SER A 1 91 ? 4.795 9.347 1.429 1.00 92.25 91 SER A CA 1
ATOM 708 C C . SER A 1 91 ? 5.878 9.291 0.348 1.00 92.25 91 SER A C 1
ATOM 710 O O . SER A 1 91 ? 5.636 9.656 -0.803 1.00 92.25 91 SER A O 1
ATOM 712 N N . GLN A 1 92 ? 7.071 8.794 0.691 1.00 95.50 92 GLN A N 1
ATOM 713 C CA . GLN A 1 92 ? 8.168 8.620 -0.258 1.00 95.50 92 GLN A CA 1
ATOM 714 C C . GLN A 1 92 ? 7.842 7.536 -1.290 1.00 95.50 92 GLN A C 1
ATOM 716 O O . GLN A 1 92 ? 8.113 7.726 -2.476 1.00 95.50 92 GLN A O 1
ATOM 721 N N . ALA A 1 93 ? 7.221 6.433 -0.866 1.00 94.62 93 ALA A N 1
ATOM 722 C CA . ALA A 1 93 ? 6.776 5.378 -1.768 1.00 94.62 93 ALA A CA 1
ATOM 723 C C . ALA A 1 93 ? 5.759 5.911 -2.790 1.00 94.62 93 ALA A C 1
ATOM 725 O O . ALA A 1 93 ? 5.964 5.763 -3.994 1.00 94.62 93 ALA A O 1
ATOM 726 N N . ALA A 1 94 ? 4.723 6.622 -2.330 1.00 95.88 94 ALA A N 1
ATOM 727 C CA . ALA A 1 94 ? 3.714 7.237 -3.190 1.00 95.88 94 ALA A CA 1
ATOM 728 C C . ALA A 1 94 ? 4.332 8.216 -4.196 1.00 95.88 94 ALA A C 1
ATOM 730 O O . ALA A 1 94 ? 4.024 8.149 -5.385 1.00 95.88 94 ALA A O 1
ATOM 731 N N . LYS A 1 95 ? 5.254 9.082 -3.747 1.00 97.88 95 LYS A N 1
ATOM 732 C CA . LYS A 1 95 ? 5.971 10.022 -4.624 1.00 97.88 95 LYS A CA 1
ATOM 733 C C . LYS A 1 95 ? 6.709 9.297 -5.755 1.00 97.88 95 LYS A C 1
ATOM 735 O O . LYS A 1 95 ? 6.641 9.731 -6.904 1.00 97.88 95 LYS A O 1
ATOM 740 N N . ASN A 1 96 ? 7.392 8.201 -5.437 1.00 97.81 96 ASN A N 1
ATOM 741 C CA . ASN A 1 96 ? 8.174 7.431 -6.402 1.00 97.81 96 ASN A CA 1
ATOM 742 C C . ASN A 1 96 ? 7.297 6.635 -7.379 1.00 97.81 96 ASN A C 1
ATOM 744 O O . ASN A 1 96 ? 7.531 6.695 -8.585 1.00 97.81 96 ASN A O 1
ATOM 748 N N . TYR A 1 97 ? 6.228 5.986 -6.907 1.00 97.88 97 TYR A N 1
ATOM 749 C CA . TYR A 1 97 ? 5.268 5.342 -7.810 1.00 97.88 97 TYR A CA 1
ATOM 750 C C . TYR A 1 97 ? 4.578 6.352 -8.726 1.00 97.88 97 TYR A C 1
ATOM 752 O O . TYR A 1 97 ? 4.442 6.106 -9.920 1.00 97.88 97 TYR A O 1
ATOM 760 N N . HIS A 1 98 ? 4.192 7.516 -8.205 1.00 98.06 98 HIS A N 1
ATOM 761 C CA . HIS A 1 98 ? 3.604 8.575 -9.019 1.00 98.06 98 HIS A CA 1
ATOM 762 C C . HIS A 1 98 ? 4.585 9.095 -10.083 1.00 98.06 98 HIS A C 1
ATOM 764 O O . HIS A 1 98 ? 4.186 9.322 -11.224 1.00 98.06 98 HIS A O 1
ATOM 770 N N . ARG A 1 99 ? 5.879 9.223 -9.752 1.00 97.88 99 ARG A N 1
ATOM 771 C CA . ARG A 1 99 ? 6.925 9.534 -10.739 1.00 97.88 99 ARG A CA 1
ATOM 772 C C . ARG A 1 99 ? 7.010 8.457 -11.826 1.00 97.88 99 ARG A C 1
ATOM 774 O O . ARG A 1 99 ? 7.010 8.806 -13.001 1.00 97.88 99 ARG A O 1
ATOM 781 N N . ALA A 1 100 ? 7.009 7.177 -11.456 1.00 97.56 100 ALA A N 1
ATOM 782 C CA . ALA A 1 100 ? 7.031 6.072 -12.417 1.00 97.56 100 ALA A CA 1
ATOM 783 C C . ALA A 1 100 ? 5.799 6.064 -13.348 1.00 97.56 100 ALA A C 1
ATOM 785 O O . ALA A 1 100 ? 5.937 5.807 -14.542 1.00 97.56 100 ALA A O 1
ATOM 786 N N . VAL A 1 101 ? 4.609 6.407 -12.834 1.00 97.75 101 VAL A N 1
ATOM 787 C CA . VAL A 1 101 ? 3.393 6.589 -13.654 1.00 97.75 101 VAL A CA 1
ATOM 788 C C . VAL A 1 101 ? 3.547 7.750 -14.637 1.00 97.75 101 VAL A C 1
ATOM 790 O O . VAL A 1 101 ? 3.133 7.626 -15.784 1.00 97.75 101 VAL A O 1
ATOM 793 N N . LYS A 1 102 ? 4.136 8.874 -14.209 1.00 97.94 102 LYS A N 1
ATOM 794 C CA . LYS A 1 102 ? 4.325 10.055 -15.068 1.00 97.94 102 LYS A CA 1
ATOM 795 C C . LYS A 1 102 ? 5.279 9.810 -16.234 1.00 97.94 102 LYS A C 1
ATOM 797 O O . LYS A 1 102 ? 5.040 10.347 -17.307 1.00 97.94 102 LYS A O 1
ATOM 802 N N . ILE A 1 103 ? 6.343 9.033 -16.021 1.00 96.50 103 ILE A N 1
ATOM 803 C CA . ILE A 1 103 ? 7.328 8.730 -17.074 1.00 96.50 103 ILE A CA 1
ATOM 804 C C . ILE A 1 103 ? 6.699 7.875 -18.181 1.00 96.50 103 ILE A C 1
ATOM 806 O O . ILE A 1 103 ? 6.964 8.092 -19.356 1.00 96.50 103 ILE A O 1
ATOM 810 N N . ASN A 1 104 ? 5.821 6.942 -17.813 1.00 93.94 104 ASN A N 1
ATOM 811 C CA . ASN A 1 104 ? 4.954 6.230 -18.747 1.00 93.94 104 ASN A CA 1
ATOM 812 C C . ASN A 1 104 ? 5.636 5.396 -19.855 1.00 93.94 104 ASN A C 1
ATOM 814 O O . ASN A 1 104 ? 4.975 5.064 -20.833 1.00 93.94 104 ASN A O 1
ATOM 818 N N . ALA A 1 105 ? 6.901 4.995 -19.701 1.00 94.94 105 ALA A N 1
ATOM 819 C CA . ALA A 1 105 ? 7.668 4.344 -20.772 1.00 94.94 105 ALA A CA 1
ATOM 820 C C . ALA A 1 105 ? 7.311 2.855 -20.992 1.00 94.94 105 ALA A C 1
ATOM 822 O O . ALA A 1 105 ? 7.022 2.430 -22.108 1.00 94.94 105 ALA A O 1
ATOM 823 N N . ILE A 1 106 ? 7.234 2.076 -19.912 1.00 95.88 106 ILE A N 1
ATOM 824 C CA . ILE A 1 106 ? 6.964 0.636 -19.901 1.00 95.88 106 ILE A CA 1
ATOM 825 C C . ILE A 1 106 ? 5.570 0.377 -19.316 1.00 95.88 106 ILE A C 1
ATOM 827 O O . ILE A 1 106 ? 5.308 0.584 -18.125 1.00 95.88 106 ILE A O 1
ATOM 831 N N . ALA A 1 107 ? 4.663 -0.149 -20.145 1.00 95.56 107 ALA A N 1
ATOM 832 C CA . ALA A 1 107 ? 3.255 -0.368 -19.794 1.00 95.56 107 ALA A CA 1
ATOM 833 C C . ALA A 1 107 ? 3.051 -1.225 -18.526 1.00 95.56 107 ALA A C 1
ATOM 835 O O . ALA A 1 107 ? 2.180 -0.928 -17.699 1.00 95.56 107 ALA A O 1
ATOM 836 N N . ALA A 1 108 ? 3.876 -2.260 -18.333 1.00 92.50 108 ALA A N 1
ATOM 837 C CA . ALA A 1 108 ? 3.823 -3.105 -17.141 1.00 92.50 108 ALA A CA 1
ATOM 838 C C . ALA A 1 108 ? 4.105 -2.305 -15.855 1.00 92.50 108 ALA A C 1
ATOM 840 O O . ALA A 1 108 ? 3.365 -2.434 -14.872 1.00 92.50 108 ALA A O 1
ATOM 841 N N . LEU A 1 109 ? 5.117 -1.427 -15.868 1.00 95.25 109 LEU A N 1
ATOM 842 C CA . LEU A 1 109 ? 5.437 -0.562 -14.730 1.00 95.25 109 LEU A CA 1
ATOM 843 C C . LEU A 1 109 ? 4.374 0.500 -14.501 1.00 95.25 109 LEU A C 1
ATOM 845 O O . LEU A 1 109 ? 4.079 0.791 -13.346 1.00 95.25 109 LEU A O 1
ATOM 849 N N . ASN A 1 110 ? 3.738 1.024 -15.547 1.00 95.88 110 ASN A N 1
ATOM 850 C CA . ASN A 1 110 ? 2.621 1.960 -15.389 1.00 95.88 110 ASN A CA 1
ATOM 851 C C . ASN A 1 110 ? 1.481 1.350 -14.596 1.00 95.88 110 ASN A C 1
ATOM 853 O O . ASN A 1 110 ? 1.029 1.920 -13.600 1.00 95.88 110 ASN A O 1
ATOM 857 N N . ARG A 1 111 ? 1.053 0.150 -14.999 1.00 94.25 111 ARG A N 1
ATOM 858 C CA . ARG A 1 111 ? -0.017 -0.573 -14.314 1.00 94.25 111 ARG A CA 1
ATOM 859 C C . ARG A 1 111 ? 0.358 -0.870 -12.862 1.00 94.25 111 ARG A C 1
ATOM 861 O O . ARG A 1 111 ? -0.432 -0.587 -11.962 1.00 94.25 111 ARG A O 1
ATOM 868 N N . ARG A 1 112 ? 1.563 -1.404 -12.628 1.00 95.56 112 ARG A N 1
ATOM 869 C CA . ARG A 1 112 ? 2.052 -1.757 -11.283 1.00 95.56 112 ARG A CA 1
ATOM 870 C C . ARG A 1 112 ? 2.197 -0.523 -10.385 1.00 95.56 112 ARG A C 1
ATOM 872 O O . ARG A 1 112 ? 1.731 -0.544 -9.249 1.00 95.56 112 ARG A O 1
ATOM 879 N N . SER A 1 113 ? 2.777 0.559 -10.899 1.00 96.81 113 SER A N 1
ATOM 880 C CA . SER A 1 113 ? 2.979 1.815 -10.165 1.00 96.81 113 SER A CA 1
ATOM 881 C C . SER A 1 113 ? 1.656 2.493 -9.827 1.00 96.81 113 SER A C 1
ATOM 883 O O . SER A 1 113 ? 1.472 2.930 -8.695 1.00 96.81 113 SER A O 1
ATOM 885 N N . LYS A 1 114 ? 0.705 2.536 -10.771 1.00 96.56 114 LYS A N 1
ATOM 886 C CA . LYS A 1 114 ? -0.629 3.108 -10.538 1.00 96.56 114 LYS A CA 1
ATOM 887 C C . LYS A 1 114 ? -1.367 2.357 -9.434 1.00 96.56 114 LYS A C 1
ATOM 889 O O . LYS A 1 114 ? -1.891 2.995 -8.526 1.00 96.56 114 LYS A O 1
ATOM 894 N N . LEU A 1 115 ? -1.352 1.023 -9.477 1.00 93.62 115 LEU A N 1
ATOM 895 C CA . LEU A 1 115 ? -1.965 0.193 -8.440 1.00 93.62 115 LEU 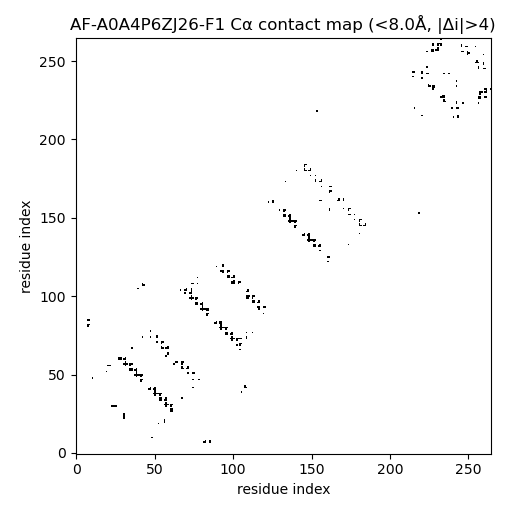A CA 1
ATOM 896 C C . LEU A 1 115 ? -1.306 0.421 -7.071 1.00 93.62 115 LEU A C 1
ATOM 898 O O . LEU A 1 115 ? -1.997 0.630 -6.078 1.00 93.62 115 LEU A O 1
ATOM 902 N N . ALA A 1 116 ? 0.029 0.426 -7.012 1.00 92.94 116 ALA A N 1
ATOM 903 C CA . ALA A 1 116 ? 0.759 0.651 -5.766 1.00 92.94 116 ALA A CA 1
ATOM 904 C C . ALA A 1 116 ? 0.493 2.048 -5.176 1.00 92.94 116 ALA A C 1
ATOM 906 O O . ALA A 1 116 ? 0.259 2.177 -3.974 1.00 92.94 116 ALA A O 1
ATOM 907 N N . TYR A 1 117 ? 0.464 3.080 -6.022 1.00 93.81 117 TYR A N 1
ATOM 908 C CA . TYR A 1 117 ? 0.103 4.441 -5.632 1.00 93.81 117 TYR A CA 1
ATOM 909 C C . TYR A 1 117 ? -1.324 4.512 -5.065 1.00 93.81 117 TYR A C 1
ATOM 911 O O . TYR A 1 117 ? -1.518 5.022 -3.964 1.00 93.81 117 TYR A O 1
ATOM 919 N N . GLN A 1 118 ? -2.309 3.932 -5.761 1.00 89.94 118 GLN A N 1
ATOM 920 C CA . GLN A 1 118 ? -3.707 3.894 -5.309 1.00 89.94 118 GLN A CA 1
ATOM 921 C C . GLN A 1 118 ? -3.872 3.162 -3.971 1.00 89.94 118 GLN A C 1
ATOM 923 O O . GLN A 1 118 ? -4.608 3.629 -3.103 1.00 89.94 118 GLN A O 1
ATOM 928 N N . ASN A 1 119 ? -3.151 2.056 -3.772 1.00 88.38 119 ASN A N 1
ATOM 929 C CA . ASN A 1 119 ? -3.165 1.327 -2.504 1.00 88.38 119 ASN A CA 1
ATOM 930 C C . ASN A 1 119 ? -2.631 2.187 -1.349 1.00 88.38 119 ASN A C 1
ATOM 932 O O . ASN A 1 119 ? -3.213 2.185 -0.264 1.00 88.38 119 ASN A O 1
ATOM 936 N N . ILE A 1 120 ? -1.557 2.954 -1.572 1.00 90.75 120 ILE A N 1
ATOM 937 C CA . ILE A 1 120 ? -1.025 3.866 -0.550 1.00 90.75 120 ILE A CA 1
ATOM 938 C C . ILE A 1 120 ? -2.016 4.991 -0.247 1.00 90.75 120 ILE A C 1
ATOM 940 O O . ILE A 1 120 ? -2.234 5.301 0.922 1.00 90.75 120 ILE A O 1
ATOM 944 N N . GLU A 1 121 ? -2.648 5.581 -1.260 1.00 89.38 121 GLU A N 1
ATOM 945 C CA . GLU A 1 121 ? -3.651 6.627 -1.035 1.00 89.38 121 GLU A CA 1
ATOM 946 C C . GLU A 1 121 ? -4.866 6.089 -0.262 1.00 89.38 121 GLU A C 1
ATOM 948 O O . GLU A 1 121 ? -5.317 6.720 0.694 1.00 89.38 121 GLU A O 1
ATOM 953 N N . SER A 1 122 ? -5.330 4.871 -0.566 1.00 88.06 122 SER A N 1
ATOM 954 C CA . SER A 1 122 ? -6.367 4.206 0.235 1.00 88.06 122 SER A CA 1
ATOM 955 C C . SER A 1 122 ? -5.928 3.998 1.688 1.00 88.06 122 SER A C 1
ATOM 957 O O . SER A 1 122 ? -6.714 4.226 2.608 1.00 88.06 122 SER A O 1
ATOM 959 N N . LEU A 1 123 ? -4.675 3.594 1.919 1.00 89.25 123 LEU A N 1
ATOM 960 C CA . LEU A 1 123 ? -4.124 3.409 3.263 1.00 89.25 123 LEU A CA 1
ATOM 961 C C . LEU A 1 123 ? -4.056 4.733 4.041 1.00 89.25 123 LEU A C 1
ATOM 963 O O . LEU A 1 123 ? -4.406 4.774 5.223 1.00 89.25 123 LEU A O 1
ATOM 967 N N . ARG A 1 124 ? -3.658 5.829 3.385 1.00 88.12 124 ARG A N 1
ATOM 968 C CA . ARG A 1 124 ? -3.641 7.180 3.975 1.00 88.12 124 ARG A CA 1
ATOM 969 C C . ARG A 1 124 ? -5.049 7.650 4.337 1.00 88.12 124 ARG A C 1
ATOM 971 O O . ARG A 1 124 ? -5.267 8.097 5.461 1.00 88.12 124 ARG A O 1
ATOM 978 N N . ASN A 1 125 ? -6.011 7.473 3.434 1.00 89.44 125 ASN A N 1
ATOM 979 C CA . ASN A 1 125 ? -7.409 7.835 3.672 1.00 89.44 125 ASN A CA 1
ATOM 980 C C . ASN A 1 125 ? -8.008 7.055 4.847 1.00 89.44 125 ASN A C 1
ATOM 982 O O . ASN A 1 125 ? -8.625 7.651 5.732 1.00 89.44 125 ASN A O 1
ATOM 986 N N . ASN A 1 126 ? -7.761 5.744 4.906 1.00 89.88 126 ASN A N 1
ATOM 987 C CA . ASN A 1 126 ? -8.194 4.908 6.024 1.00 89.88 126 ASN A CA 1
ATOM 988 C C . ASN A 1 126 ? -7.523 5.328 7.335 1.00 89.88 126 ASN A C 1
ATOM 990 O O . ASN A 1 126 ? -8.197 5.415 8.356 1.00 89.88 126 ASN A O 1
ATOM 994 N N . THR A 1 127 ? -6.230 5.669 7.309 1.00 89.44 127 THR A N 1
ATOM 995 C CA . THR A 1 127 ? -5.508 6.156 8.496 1.00 89.44 127 THR A CA 1
ATOM 996 C C . THR A 1 127 ? -6.158 7.419 9.053 1.00 89.44 127 THR A C 1
ATOM 998 O O . THR A 1 127 ? -6.459 7.471 10.246 1.00 89.44 127 THR A O 1
ATOM 1001 N N . ASN A 1 128 ? -6.438 8.405 8.196 1.00 88.00 128 ASN A N 1
ATOM 1002 C CA . ASN A 1 128 ? -7.091 9.651 8.598 1.00 88.00 128 ASN A CA 1
ATOM 1003 C C . ASN A 1 128 ? -8.488 9.382 9.167 1.00 88.00 128 ASN A C 1
ATOM 1005 O O . ASN A 1 128 ? -8.783 9.763 10.298 1.00 88.00 128 ASN A O 1
ATOM 1009 N N . LYS A 1 129 ? -9.320 8.645 8.420 1.00 92.81 129 LYS A N 1
ATOM 1010 C CA . LYS A 1 129 ? -10.681 8.276 8.829 1.00 92.81 129 LYS A CA 1
ATOM 1011 C C . LYS A 1 129 ? -10.705 7.586 10.192 1.00 92.81 129 LYS A C 1
ATOM 1013 O O . LYS A 1 129 ? -11.502 7.942 11.059 1.00 92.81 129 LYS A O 1
ATOM 1018 N N . PHE A 1 130 ? -9.857 6.579 10.375 1.00 94.31 130 PHE A N 1
ATOM 1019 C CA . PHE A 1 130 ? -9.821 5.789 11.597 1.00 94.31 130 PHE A CA 1
ATOM 1020 C C . PHE A 1 130 ? -9.291 6.583 12.786 1.00 94.31 130 PHE A C 1
ATOM 1022 O O . PHE A 1 130 ? -9.855 6.470 13.872 1.00 94.31 130 PHE A O 1
ATOM 1029 N N . THR A 1 131 ? -8.267 7.412 12.578 1.00 89.25 131 THR A N 1
ATOM 1030 C CA . THR A 1 131 ? -7.719 8.287 13.623 1.00 89.25 131 THR A CA 1
ATOM 1031 C C . THR A 1 131 ? -8.780 9.273 14.102 1.00 89.25 131 THR A C 1
ATOM 1033 O O . THR A 1 131 ? -9.081 9.297 15.289 1.00 89.25 131 THR A O 1
ATOM 1036 N N . THR A 1 132 ? -9.469 9.967 13.188 1.00 88.69 132 THR A N 1
ATOM 1037 C CA . THR A 1 132 ? -10.554 10.895 13.548 1.00 88.69 132 THR A CA 1
ATOM 1038 C C . THR A 1 132 ? -11.670 10.217 14.346 1.00 88.69 132 THR A C 1
ATOM 1040 O O . THR A 1 132 ? -12.103 10.744 15.369 1.00 88.69 132 THR A O 1
ATOM 1043 N N . LEU A 1 133 ? -12.138 9.037 13.916 1.00 87.25 133 LEU A N 1
ATOM 1044 C CA . LEU A 1 133 ? -13.171 8.296 14.651 1.00 87.25 133 LEU A CA 1
ATOM 1045 C C . LEU A 1 133 ? -12.694 7.863 16.044 1.00 87.25 133 LEU A C 1
ATOM 1047 O O . LEU A 1 133 ? -13.485 7.846 16.987 1.00 87.25 133 LEU A O 1
ATOM 1051 N N . TYR A 1 134 ? -11.422 7.491 16.171 1.00 93.81 134 TYR A N 1
ATOM 1052 C CA . TYR A 1 134 ? -10.846 7.053 17.436 1.00 93.81 134 TYR A CA 1
ATOM 1053 C C . TYR A 1 134 ? -10.662 8.218 18.410 1.00 93.81 134 TYR A C 1
ATOM 1055 O O . TYR A 1 134 ? -11.009 8.079 19.580 1.00 93.81 134 TYR A O 1
ATOM 1063 N N . ASP A 1 135 ? -10.213 9.375 17.930 1.00 86.00 135 ASP A N 1
ATOM 1064 C CA . ASP A 1 135 ? -10.049 10.580 18.748 1.00 86.00 135 ASP A CA 1
ATOM 1065 C C . ASP A 1 135 ? -11.402 11.090 19.264 1.00 86.00 135 ASP A C 1
ATOM 1067 O O . ASP A 1 135 ? -11.553 11.343 20.460 1.00 86.00 135 ASP A O 1
ATOM 1071 N N . GLN A 1 136 ? -12.431 11.112 18.406 1.00 83.25 136 GLN A N 1
ATOM 1072 C CA . GLN A 1 136 ?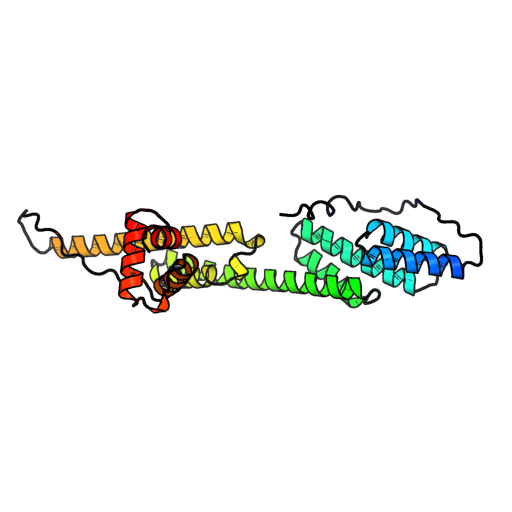 -13.814 11.398 18.818 1.00 83.25 136 GLN A CA 1
ATOM 1073 C C . GLN A 1 136 ? -14.303 10.414 19.891 1.00 83.25 136 GLN A C 1
ATOM 1075 O O . GLN A 1 136 ? -14.955 10.798 20.864 1.00 83.25 136 GLN A O 1
ATOM 1080 N N . ALA A 1 137 ? -13.983 9.125 19.738 1.00 87.44 137 ALA A N 1
ATOM 1081 C CA . ALA A 1 137 ? -14.340 8.121 20.728 1.00 87.44 137 ALA A CA 1
ATOM 1082 C C . ALA A 1 137 ? -13.609 8.323 22.063 1.00 87.44 137 ALA A C 1
ATOM 1084 O O . ALA A 1 137 ? -14.216 8.093 23.112 1.00 87.44 137 ALA A O 1
ATOM 1085 N N . LEU A 1 138 ? -12.340 8.738 22.047 1.00 85.25 138 LEU A N 1
ATOM 1086 C CA . LEU A 1 138 ? -11.577 9.056 23.255 1.00 85.25 138 LEU A CA 1
ATOM 1087 C C . LEU A 1 138 ? -12.153 10.273 23.981 1.00 85.25 138 LEU A C 1
ATOM 1089 O O . LEU A 1 138 ? -12.361 10.207 25.189 1.00 85.25 138 LEU A O 1
ATOM 1093 N N . GLU A 1 139 ? -12.490 11.342 23.258 1.00 78.25 139 GLU A N 1
ATOM 1094 C CA . GLU A 1 139 ? -13.128 12.533 23.833 1.00 78.25 139 GLU A CA 1
ATOM 1095 C C . GLU A 1 139 ? -14.447 12.178 24.539 1.00 78.25 139 GLU A C 1
ATOM 1097 O O . GLU A 1 139 ? -14.672 12.554 25.692 1.00 78.25 139 GLU A O 1
ATOM 1102 N N . LEU A 1 140 ? -15.297 11.379 23.885 1.00 80.19 140 LEU A N 1
ATOM 1103 C CA . LEU A 1 140 ? -16.549 10.887 24.466 1.00 80.19 140 LEU A CA 1
ATOM 1104 C C . LEU A 1 140 ? -16.308 9.968 25.672 1.00 80.19 140 LEU A C 1
ATOM 1106 O O . LEU A 1 140 ? -17.028 10.060 26.665 1.00 80.19 140 LEU A O 1
ATOM 1110 N N . ASN A 1 141 ? -15.285 9.107 25.620 1.00 87.50 141 ASN A N 1
ATOM 1111 C CA . ASN A 1 141 ? -14.900 8.249 26.743 1.00 87.50 141 ASN A CA 1
ATOM 1112 C C . ASN A 1 141 ? -14.473 9.079 27.964 1.00 87.50 141 ASN A C 1
ATOM 1114 O O . ASN A 1 141 ? -14.945 8.805 29.067 1.00 87.50 141 ASN A O 1
ATOM 1118 N N . HIS A 1 142 ? -13.639 10.104 27.769 1.00 80.56 142 HIS A N 1
ATOM 1119 C CA . HIS A 1 142 ? -13.174 10.982 28.845 1.00 80.56 142 HIS A CA 1
ATOM 1120 C C . HIS A 1 142 ? -14.323 11.767 29.490 1.00 80.56 142 HIS A C 1
ATOM 1122 O O . HIS A 1 142 ? -14.305 12.009 30.693 1.00 80.56 142 HIS A O 1
ATOM 1128 N N . ARG A 1 143 ? -15.359 12.103 28.713 1.00 82.31 143 ARG A N 1
ATOM 1129 C CA . ARG A 1 143 ? -16.597 12.734 29.205 1.00 82.31 143 ARG A CA 1
ATOM 1130 C C . ARG A 1 143 ? -17.583 11.755 29.853 1.00 82.31 143 ARG A C 1
ATOM 1132 O O . ARG A 1 143 ? -18.652 12.171 30.286 1.00 82.31 143 ARG A O 1
ATOM 1139 N N . GLY A 1 144 ? -17.268 10.461 29.891 1.00 80.56 144 GLY A N 1
ATOM 1140 C CA . GLY A 1 144 ? -18.156 9.423 30.417 1.00 80.56 144 GLY A CA 1
ATOM 1141 C C . GLY A 1 144 ? -19.292 9.007 29.473 1.00 80.56 144 GLY A C 1
ATOM 1142 O O . GLY A 1 144 ? -20.078 8.126 29.824 1.00 80.56 144 GLY A O 1
ATOM 1143 N N . ASP A 1 145 ? -19.368 9.557 28.255 1.00 85.56 145 ASP A N 1
ATOM 1144 C CA . ASP A 1 145 ? -20.321 9.131 27.220 1.00 85.56 145 ASP A CA 1
ATOM 1145 C C . ASP A 1 145 ? -19.814 7.860 26.520 1.00 85.56 145 ASP A C 1
ATOM 1147 O O . ASP A 1 145 ? -19.478 7.810 25.330 1.00 85.56 145 ASP A O 1
ATOM 1151 N N . PHE A 1 146 ? -19.738 6.780 27.297 1.00 86.69 146 PHE A N 1
ATOM 1152 C CA . PHE A 1 146 ? -19.227 5.495 26.834 1.00 86.69 146 PHE A CA 1
ATOM 1153 C C . PHE A 1 146 ? -20.077 4.912 25.699 1.00 86.69 146 PHE A C 1
ATOM 1155 O O . PHE A 1 146 ? -19.557 4.150 24.885 1.00 86.69 146 PHE A O 1
ATOM 1162 N N . LYS A 1 147 ? -21.381 5.225 25.648 1.00 84.31 147 LYS A N 1
ATOM 1163 C CA . LYS A 1 147 ? -22.296 4.695 24.628 1.00 84.31 147 LYS A CA 1
ATOM 1164 C C . LYS A 1 147 ? -21.969 5.288 23.266 1.00 84.31 147 LYS A C 1
ATOM 1166 O O . LYS A 1 147 ? -21.770 4.524 22.320 1.00 84.31 147 LYS A O 1
ATOM 1171 N N . ARG A 1 148 ? -21.873 6.619 23.161 1.00 79.94 148 ARG A N 1
ATOM 1172 C CA . ARG A 1 148 ? -21.486 7.262 21.899 1.00 79.94 148 ARG A CA 1
ATOM 1173 C C . ARG A 1 148 ? -20.037 6.954 21.542 1.00 79.94 148 ARG A C 1
ATOM 1175 O O . ARG A 1 148 ? -19.765 6.656 20.384 1.00 79.94 148 ARG A O 1
ATOM 1182 N N . SER A 1 149 ? -19.133 6.908 22.525 1.00 86.00 149 SER A N 1
ATOM 1183 C CA . SER A 1 149 ? -17.749 6.465 22.309 1.00 86.00 149 SER A CA 1
ATOM 1184 C C . SER A 1 149 ? -17.697 5.100 21.605 1.00 86.00 149 SER A C 1
ATOM 1186 O O . SER A 1 149 ? -17.087 4.970 20.544 1.00 86.00 149 SER A O 1
ATOM 1188 N N . THR A 1 150 ? -18.427 4.096 22.110 1.00 87.56 150 THR A N 1
ATOM 1189 C CA . THR A 1 150 ? -18.493 2.768 21.475 1.00 87.56 150 THR A CA 1
ATOM 1190 C C . THR A 1 150 ? -19.096 2.809 20.066 1.00 87.56 150 THR A C 1
ATOM 1192 O O . THR A 1 150 ? -18.601 2.102 19.195 1.00 87.56 150 THR A O 1
ATOM 1195 N N . GLN A 1 151 ? -20.084 3.668 19.785 1.00 86.81 151 GLN A N 1
ATOM 1196 C CA . GLN A 1 151 ? -20.637 3.809 18.428 1.00 86.81 151 GLN A CA 1
ATOM 1197 C C . GLN A 1 151 ? -19.587 4.267 17.402 1.00 86.81 151 GLN A C 1
ATOM 1199 O O . GLN A 1 151 ? -19.592 3.774 16.274 1.00 86.81 151 GLN A O 1
ATOM 1204 N N . HIS A 1 152 ? -18.681 5.179 17.768 1.00 78.12 152 HIS A N 1
ATOM 1205 C CA . HIS A 1 152 ? -17.575 5.587 16.892 1.00 78.12 152 HIS A CA 1
ATOM 1206 C C . HIS A 1 152 ? -16.565 4.448 16.682 1.00 78.12 152 HIS A C 1
ATOM 1208 O O . HIS A 1 152 ? -16.146 4.198 15.552 1.00 78.12 152 HIS A O 1
ATOM 1214 N N . LEU A 1 153 ? -16.231 3.703 17.738 1.00 89.69 153 LEU A N 1
ATOM 1215 C CA . LEU A 1 153 ? -15.312 2.562 17.658 1.00 89.69 153 LEU A CA 1
ATOM 1216 C C . LEU A 1 153 ? -15.890 1.402 16.831 1.00 89.69 153 LEU A C 1
ATOM 1218 O O . LEU A 1 153 ? -15.163 0.764 16.071 1.00 89.69 153 LEU A O 1
ATOM 1222 N N . ASP A 1 154 ? -17.198 1.161 16.907 1.00 87.81 154 ASP A N 1
ATOM 1223 C CA . ASP A 1 154 ? -17.878 0.143 16.100 1.00 87.81 154 ASP A CA 1
ATOM 1224 C C . ASP A 1 154 ? -17.846 0.476 14.602 1.00 87.81 154 ASP A C 1
ATOM 1226 O O . ASP A 1 154 ? -17.746 -0.437 13.776 1.00 87.81 154 ASP A O 1
ATOM 1230 N N . ARG A 1 155 ? -17.881 1.767 14.231 1.00 87.88 155 ARG A N 1
ATOM 1231 C CA . ARG A 1 155 ? -17.699 2.201 12.833 1.00 87.88 155 ARG A CA 1
ATOM 1232 C C . ARG A 1 155 ? -16.310 1.843 12.312 1.00 87.88 155 ARG A C 1
ATOM 1234 O O . ARG A 1 155 ? -16.201 1.438 11.163 1.00 87.88 155 ARG A O 1
ATOM 1241 N N . ILE A 1 156 ? -15.279 1.948 13.154 1.00 88.75 156 ILE A N 1
ATOM 1242 C CA . ILE A 1 156 ? -13.914 1.535 12.807 1.00 88.75 156 ILE A CA 1
ATOM 1243 C C . ILE A 1 156 ? -13.852 0.015 12.616 1.00 88.75 156 ILE A C 1
ATOM 1245 O O . ILE A 1 156 ? -13.396 -0.449 11.582 1.00 88.75 156 ILE A O 1
ATOM 1249 N N . ILE A 1 157 ? -14.336 -0.768 13.588 1.00 89.25 157 ILE A N 1
ATOM 1250 C CA . ILE A 1 157 ? -14.251 -2.243 13.548 1.00 89.25 157 ILE A CA 1
ATOM 1251 C C . ILE A 1 157 ? -15.111 -2.860 12.435 1.00 89.25 157 ILE A C 1
ATOM 1253 O O . ILE A 1 157 ? -14.851 -3.981 12.004 1.00 89.25 157 ILE A O 1
ATOM 1257 N N . SER A 1 158 ? -16.148 -2.156 11.981 1.00 86.12 158 SER A N 1
ATOM 1258 C CA . SER A 1 158 ? -17.010 -2.618 10.888 1.00 86.12 158 SER A CA 1
ATOM 1259 C C . SER A 1 158 ? -16.466 -2.281 9.498 1.00 86.12 158 SER A C 1
ATOM 1261 O O . SER A 1 158 ? -17.006 -2.790 8.517 1.00 86.12 158 SER A O 1
ATOM 1263 N N . ASP A 1 159 ? -15.448 -1.425 9.399 1.00 89.00 159 ASP A N 1
ATOM 1264 C CA . ASP A 1 159 ? -14.836 -1.048 8.129 1.00 89.00 159 ASP A CA 1
ATOM 1265 C C . ASP A 1 159 ? -13.820 -2.115 7.683 1.00 89.00 159 ASP A C 1
ATOM 1267 O O . ASP A 1 159 ? -12.857 -2.357 8.413 1.00 89.00 159 ASP A O 1
ATOM 1271 N N . PRO A 1 160 ? -13.968 -2.736 6.495 1.00 85.12 160 PRO A N 1
ATOM 1272 C CA . PRO A 1 160 ? -13.032 -3.758 6.019 1.00 85.12 160 PRO A CA 1
ATOM 1273 C C . PRO A 1 160 ? -11.579 -3.277 5.933 1.00 85.12 160 PRO A C 1
ATOM 1275 O O . PRO A 1 160 ? -10.653 -4.075 6.066 1.00 85.12 160 PRO A O 1
ATOM 1278 N N . GLY A 1 161 ? -11.357 -1.973 5.744 1.00 83.81 161 GLY A N 1
ATOM 1279 C CA . GLY A 1 161 ? -10.027 -1.382 5.699 1.00 83.81 161 GLY A CA 1
ATOM 1280 C C . GLY A 1 161 ? -9.245 -1.543 7.003 1.00 83.81 161 GLY A C 1
ATOM 1281 O O . GLY A 1 161 ? -8.019 -1.514 6.966 1.00 83.81 161 GLY A O 1
ATOM 1282 N N . VAL A 1 162 ? -9.913 -1.752 8.146 1.00 89.31 162 VAL A N 1
ATOM 1283 C CA . VAL A 1 162 ? -9.249 -1.947 9.448 1.00 89.31 162 VAL A CA 1
ATOM 1284 C C . VAL A 1 162 ? -8.585 -3.322 9.581 1.00 89.31 162 VAL A C 1
ATOM 1286 O O . VAL A 1 162 ? -7.742 -3.516 10.460 1.00 89.31 162 VAL A O 1
ATOM 1289 N N . ASP A 1 163 ? -8.958 -4.278 8.728 1.00 87.06 163 ASP A N 1
ATOM 1290 C CA . ASP A 1 163 ? -8.389 -5.627 8.722 1.00 87.06 163 ASP A CA 1
ATOM 1291 C C . ASP A 1 163 ? -7.086 -5.707 7.905 1.00 87.06 163 ASP A C 1
ATOM 1293 O O . ASP A 1 163 ? -6.407 -6.738 7.916 1.00 87.06 163 ASP A O 1
ATOM 1297 N N . ASP A 1 164 ? -6.683 -4.613 7.245 1.00 85.31 164 ASP A N 1
ATOM 1298 C CA . ASP A 1 164 ? -5.360 -4.517 6.635 1.00 85.31 164 ASP A CA 1
ATOM 1299 C C . ASP A 1 164 ? -4.265 -4.717 7.704 1.00 85.31 164 ASP A C 1
ATOM 1301 O O . ASP A 1 164 ? -4.335 -4.200 8.826 1.00 85.31 164 ASP A O 1
ATOM 1305 N N . LYS A 1 165 ? -3.209 -5.459 7.347 1.00 86.06 165 LYS A N 1
ATOM 1306 C CA . LYS A 1 165 ? -2.045 -5.720 8.205 1.00 86.06 165 LYS A CA 1
ATOM 1307 C C . LYS A 1 165 ? -1.462 -4.447 8.830 1.00 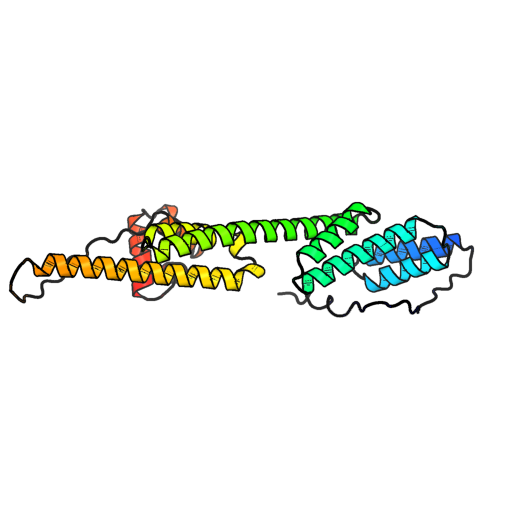86.06 165 LYS A C 1
ATOM 1309 O O . LYS A 1 165 ? -0.993 -4.517 9.968 1.00 86.06 165 LYS A O 1
ATOM 1314 N N . TYR A 1 166 ? -1.513 -3.305 8.134 1.00 84.50 166 TYR A N 1
ATOM 1315 C CA . TYR A 1 166 ? -1.021 -2.020 8.642 1.00 84.50 166 TYR A CA 1
ATOM 1316 C C . TYR A 1 166 ? -1.806 -1.535 9.873 1.00 84.50 166 TYR A C 1
ATOM 1318 O O . TYR A 1 166 ? -1.239 -0.860 10.732 1.00 84.50 166 TYR A O 1
ATOM 1326 N N . PHE A 1 167 ? -3.073 -1.934 10.024 1.00 89.69 167 PHE A N 1
ATOM 1327 C CA . PHE A 1 167 ? -3.935 -1.517 11.131 1.00 89.69 167 PHE A CA 1
ATOM 1328 C C . PHE A 1 167 ? -4.067 -2.548 12.252 1.00 89.69 167 PHE A C 1
ATOM 1330 O O . PHE A 1 167 ? -4.747 -2.266 13.234 1.00 89.69 167 PHE A O 1
ATOM 1337 N N . LYS A 1 168 ? -3.383 -3.700 12.208 1.00 91.69 168 LYS A N 1
ATOM 1338 C CA . LYS A 1 168 ? -3.510 -4.751 13.242 1.00 91.69 168 LYS A CA 1
ATOM 1339 C C . LYS A 1 168 ? -3.329 -4.220 14.674 1.00 91.69 168 LYS A C 1
ATOM 1341 O O . LYS A 1 168 ? -4.123 -4.527 15.566 1.00 91.69 168 LYS A O 1
ATOM 1346 N N . GLY A 1 169 ? -2.297 -3.404 14.897 1.00 91.81 169 GLY A N 1
ATOM 1347 C CA . GLY A 1 169 ? -2.039 -2.785 16.202 1.00 91.81 169 GLY A CA 1
ATOM 1348 C C . GLY A 1 169 ? -3.103 -1.754 16.587 1.00 91.81 169 GLY A C 1
ATOM 1349 O O . GLY A 1 169 ? -3.564 -1.730 17.728 1.00 91.81 169 GLY A O 1
ATOM 1350 N N . PHE A 1 170 ? -3.536 -0.942 15.624 1.00 92.44 170 PHE A N 1
ATOM 1351 C CA . PHE A 1 170 ? -4.584 0.057 15.814 1.00 92.44 170 PHE A CA 1
ATOM 1352 C C . PHE A 1 170 ? -5.937 -0.592 16.151 1.00 92.44 170 PHE A C 1
ATOM 1354 O O . PHE A 1 170 ? -6.549 -0.254 17.162 1.00 92.44 170 PHE A O 1
ATOM 1361 N N . ARG A 1 171 ? -6.341 -1.620 15.401 1.00 93.31 171 ARG A N 1
ATOM 1362 C CA . ARG A 1 171 ? -7.530 -2.446 15.650 1.00 93.31 171 ARG A CA 1
ATOM 1363 C C . ARG A 1 171 ? -7.539 -3.012 17.072 1.00 93.31 171 ARG A C 1
ATOM 1365 O O . ARG A 1 171 ? -8.558 -2.950 17.753 1.00 93.31 171 ARG A O 1
ATOM 1372 N N . SER A 1 172 ? -6.392 -3.489 17.567 1.00 94.56 172 SER A N 1
ATOM 1373 C CA . SER A 1 172 ? -6.270 -3.966 18.954 1.00 94.56 172 SER A CA 1
ATOM 1374 C C . SER A 1 172 ? -6.528 -2.862 19.988 1.00 94.56 172 SER A C 1
ATOM 1376 O O . SER A 1 172 ? -7.191 -3.111 20.997 1.00 94.56 172 SER A O 1
ATOM 1378 N N . LYS A 1 173 ? -6.046 -1.632 19.750 1.00 95.19 173 LYS A N 1
ATOM 1379 C CA . LYS A 1 173 ? -6.329 -0.475 20.623 1.00 95.19 173 LYS A CA 1
ATOM 1380 C C . LYS A 1 173 ? -7.827 -0.159 20.653 1.00 95.19 173 LYS A C 1
ATOM 1382 O O . LYS A 1 173 ? -8.395 -0.028 21.736 1.00 95.19 173 LYS A O 1
ATOM 1387 N N . VAL A 1 174 ? -8.468 -0.131 19.485 1.00 94.25 174 VAL A N 1
ATOM 1388 C CA . VAL A 1 174 ? -9.915 0.096 19.335 1.00 94.25 174 VAL A CA 1
ATOM 1389 C C . VAL A 1 174 ? -10.714 -0.951 20.120 1.00 94.25 174 VAL A C 1
ATOM 1391 O O . VAL A 1 174 ? -11.559 -0.601 20.941 1.00 94.25 174 VAL A O 1
ATOM 1394 N N . GLU A 1 175 ? -10.400 -2.240 19.962 1.00 92.50 175 GLU A N 1
ATOM 1395 C CA . GLU A 1 175 ? -11.075 -3.323 20.692 1.00 92.50 175 GLU A CA 1
ATOM 1396 C C . GLU A 1 175 ? -10.895 -3.233 22.213 1.00 92.50 175 GLU A C 1
ATOM 1398 O O . GLU A 1 175 ? -11.828 -3.525 22.968 1.00 92.50 175 GLU A O 1
ATOM 1403 N N . LYS A 1 176 ? -9.705 -2.841 22.687 1.00 95.75 176 LYS A N 1
ATOM 1404 C CA . LYS A 1 176 ? -9.454 -2.630 24.120 1.00 95.75 176 LYS A CA 1
ATOM 1405 C C . LYS A 1 176 ? -10.324 -1.504 24.674 1.00 95.75 176 LYS A C 1
ATOM 1407 O O . LYS A 1 176 ? -10.906 -1.677 25.746 1.00 95.75 176 LYS A O 1
ATOM 1412 N N . LEU A 1 177 ? -10.462 -0.398 23.942 1.00 91.75 177 LEU A N 1
ATOM 1413 C CA . LEU A 1 177 ? -11.302 0.720 24.364 1.00 91.75 177 LEU A CA 1
ATOM 1414 C C . LEU A 1 177 ? -12.791 0.344 24.373 1.00 91.75 177 LEU A C 1
ATOM 1416 O O . LEU A 1 177 ? -13.465 0.612 25.364 1.00 91.75 177 LEU A O 1
ATOM 1420 N N . ILE A 1 178 ? -13.279 -0.390 23.363 1.00 91.62 178 ILE A N 1
ATOM 1421 C CA . ILE A 1 178 ? -14.648 -0.944 23.359 1.00 91.62 178 ILE A CA 1
ATOM 1422 C C . ILE A 1 178 ? -14.890 -1.791 24.617 1.00 91.62 178 ILE A C 1
ATOM 1424 O O . ILE A 1 178 ? -15.890 -1.617 25.317 1.00 91.62 178 ILE A O 1
ATOM 1428 N N . LYS A 1 179 ? -13.962 -2.701 24.946 1.00 92.56 179 LYS A N 1
ATOM 1429 C CA . LYS A 1 179 ? -14.065 -3.537 26.154 1.00 92.56 179 LYS A CA 1
ATOM 1430 C C . LYS A 1 179 ? -14.088 -2.691 27.431 1.00 92.56 179 LYS A C 1
ATOM 1432 O O . LYS A 1 179 ? -14.860 -3.006 28.335 1.00 92.56 179 LYS A O 1
ATOM 1437 N N . SER A 1 180 ? -13.275 -1.637 27.506 1.00 90.50 180 SER A N 1
ATOM 1438 C CA . SER A 1 180 ? -13.244 -0.709 28.643 1.00 90.50 180 SER A CA 1
ATOM 1439 C C . SER A 1 180 ? -14.575 0.035 28.810 1.00 90.50 180 SER A C 1
ATOM 1441 O O . SER A 1 180 ? -15.183 -0.032 29.880 1.00 90.50 180 SER A O 1
ATOM 1443 N N . ASN A 1 181 ? -15.088 0.641 27.734 1.00 88.81 181 ASN A N 1
ATOM 1444 C CA . ASN A 1 181 ? -16.385 1.323 27.707 1.00 88.81 181 ASN A CA 1
ATOM 1445 C C . ASN A 1 181 ? -17.511 0.414 28.197 1.00 88.81 181 ASN A C 1
ATOM 1447 O O . ASN A 1 181 ? -18.289 0.791 29.070 1.00 88.81 181 ASN A O 1
ATOM 1451 N N . ASN A 1 182 ? -17.571 -0.812 27.675 1.00 86.06 182 ASN A N 1
ATOM 1452 C CA . ASN A 1 182 ? -18.624 -1.761 28.024 1.00 86.06 182 ASN A CA 1
ATOM 1453 C C . ASN A 1 182 ? -18.561 -2.179 29.502 1.00 86.06 182 ASN A C 1
ATOM 1455 O O . ASN A 1 182 ? -19.602 -2.378 30.127 1.00 86.06 182 ASN A O 1
ATOM 1459 N N . ARG A 1 183 ? -17.362 -2.275 30.097 1.00 86.69 183 ARG A N 1
ATOM 1460 C CA . ARG A 1 183 ? -17.213 -2.509 31.546 1.00 86.69 183 ARG A CA 1
ATOM 1461 C C . ARG A 1 183 ? -17.748 -1.331 32.359 1.00 86.69 183 ARG A C 1
ATOM 1463 O O . ARG A 1 183 ? -18.482 -1.560 33.314 1.00 86.69 183 ARG A O 1
ATOM 1470 N N . LYS A 1 184 ? -17.428 -0.094 31.960 1.00 86.31 184 LYS A N 1
ATOM 1471 C CA . LYS A 1 184 ? -17.884 1.127 32.646 1.00 86.31 184 LYS A CA 1
ATOM 1472 C C . LYS A 1 184 ? -19.401 1.318 32.568 1.00 86.31 184 LYS A C 1
ATOM 1474 O O . LYS A 1 184 ? -20.028 1.653 33.571 1.00 86.31 184 LYS A O 1
ATOM 1479 N N . GLN A 1 185 ? -20.003 1.023 31.417 1.00 82.06 185 GLN A N 1
ATOM 1480 C CA . GLN A 1 185 ? -21.462 1.027 31.261 1.00 82.06 185 GLN A CA 1
ATOM 1481 C C . GLN A 1 185 ? -22.127 -0.003 32.181 1.00 82.06 185 GLN A C 1
ATOM 1483 O O . GLN A 1 185 ? -23.062 0.331 32.902 1.00 82.06 185 GLN A O 1
ATOM 1488 N N . ARG A 1 186 ? -21.604 -1.237 32.228 1.00 81.06 186 ARG A N 1
ATOM 1489 C CA . ARG A 1 186 ? -22.121 -2.284 33.125 1.00 81.06 186 ARG A CA 1
ATOM 1490 C C . ARG A 1 186 ? -22.005 -1.90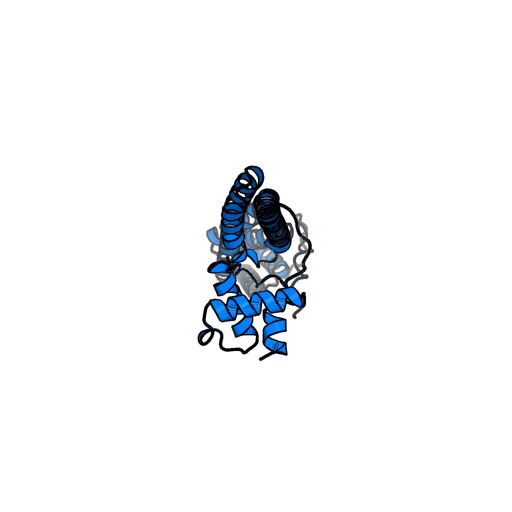3 34.599 1.00 81.06 186 ARG A C 1
ATOM 1492 O O . ARG A 1 186 ? -22.963 -2.093 35.338 1.00 81.06 186 ARG A O 1
ATOM 1499 N N . SER A 1 187 ? -20.872 -1.348 35.032 1.00 76.31 187 SER A N 1
ATOM 1500 C CA . SER A 1 187 ? -20.710 -0.913 36.426 1.00 76.31 187 SER A CA 1
ATOM 1501 C C . SER A 1 187 ? -21.660 0.226 36.799 1.00 76.31 187 SER A C 1
ATOM 1503 O O . SER A 1 187 ? -22.182 0.231 37.909 1.00 76.31 187 SER A O 1
ATOM 1505 N N . SER A 1 188 ? -21.923 1.160 35.877 1.00 67.50 188 SER A N 1
ATOM 1506 C CA . SER A 1 188 ? -22.893 2.240 36.097 1.00 67.50 188 SER A CA 1
ATOM 1507 C C . SER A 1 188 ? -24.312 1.690 36.260 1.00 67.50 188 SER A C 1
ATOM 1509 O O . SER A 1 188 ? -24.980 2.045 37.225 1.00 67.50 188 SER A O 1
ATOM 1511 N N . LEU A 1 189 ? -24.729 0.749 35.406 1.00 66.81 189 LEU A N 1
ATOM 1512 C CA . LEU A 1 189 ? -26.033 0.083 35.515 1.00 66.81 189 LEU A CA 1
ATOM 1513 C C . LEU A 1 189 ? -26.195 -0.671 36.846 1.00 66.81 189 LEU A C 1
ATOM 1515 O O . LEU A 1 189 ? -27.244 -0.594 37.482 1.00 66.81 189 LEU A O 1
ATOM 1519 N N . ILE A 1 190 ? -25.150 -1.374 37.295 1.00 65.31 190 ILE A N 1
ATOM 1520 C CA . ILE A 1 190 ? -25.156 -2.070 38.591 1.00 65.31 190 ILE A CA 1
ATOM 1521 C C . ILE A 1 190 ? -25.261 -1.059 39.743 1.00 65.31 190 ILE A C 1
ATOM 1523 O O . ILE A 1 190 ? -26.070 -1.252 40.645 1.00 65.31 190 ILE A O 1
ATOM 1527 N N . SER A 1 191 ? -24.502 0.039 39.702 1.00 58.78 191 SER A N 1
ATOM 1528 C CA . SER A 1 191 ? -24.520 1.070 40.748 1.00 58.78 191 SER A CA 1
ATOM 1529 C C . SER A 1 191 ? -25.877 1.781 40.854 1.00 58.78 191 SER A C 1
ATOM 1531 O O . SER A 1 191 ? -26.365 1.983 41.968 1.00 58.78 191 SER A O 1
ATOM 1533 N N . SER A 1 192 ? -26.541 2.061 39.726 1.00 58.28 192 SER A N 1
ATOM 1534 C CA . SER A 1 192 ? -27.903 2.619 39.694 1.00 58.28 192 SER A CA 1
ATOM 1535 C C . SER A 1 192 ? -28.955 1.652 40.256 1.00 58.28 192 SER A C 1
ATOM 1537 O O . SER A 1 192 ? -29.870 2.076 40.957 1.00 58.28 192 SER A O 1
ATOM 1539 N N . ASN A 1 193 ? -28.806 0.344 40.021 1.00 52.31 193 ASN A N 1
ATOM 1540 C CA . ASN A 1 193 ? -29.710 -0.668 40.581 1.00 52.31 193 ASN A CA 1
ATOM 1541 C C . ASN A 1 193 ? -29.500 -0.887 42.090 1.00 52.31 193 ASN A C 1
ATOM 1543 O O . ASN A 1 193 ? -30.456 -1.181 42.805 1.00 52.31 193 ASN A O 1
ATOM 1547 N N . VAL A 1 194 ? -28.271 -0.727 42.591 1.00 51.09 194 VAL A N 1
ATOM 1548 C CA . VAL A 1 194 ? -27.964 -0.828 44.029 1.00 51.09 194 VAL A CA 1
ATOM 1549 C C . VAL A 1 194 ? -28.463 0.404 44.792 1.00 51.09 194 VAL A C 1
ATOM 1551 O O . VAL A 1 194 ? -29.052 0.254 45.859 1.00 51.09 194 VAL A O 1
ATOM 1554 N N . THR A 1 195 ? -28.322 1.611 44.235 1.00 41.56 195 THR A N 1
ATOM 1555 C CA . THR A 1 195 ? -28.853 2.845 44.855 1.00 41.56 195 THR A CA 1
ATOM 1556 C C . THR A 1 195 ? -30.382 2.915 44.823 1.00 41.56 195 THR A C 1
ATOM 1558 O O . THR A 1 195 ? -30.981 3.338 45.807 1.00 41.56 195 THR A O 1
ATOM 1561 N N . ALA A 1 196 ? -31.035 2.416 43.767 1.00 40.00 196 ALA A N 1
ATOM 1562 C CA . ALA A 1 196 ? -32.497 2.296 43.729 1.00 40.00 196 ALA A CA 1
ATOM 1563 C C . ALA A 1 196 ? -33.048 1.281 44.754 1.00 40.00 196 ALA A C 1
ATOM 1565 O O . ALA A 1 196 ? -34.141 1.477 45.287 1.00 40.00 196 ALA A O 1
ATOM 1566 N N . ASN A 1 197 ? -32.291 0.222 45.065 1.00 38.91 197 ASN A N 1
ATOM 1567 C CA . ASN A 1 197 ? -32.669 -0.765 46.081 1.00 38.91 197 ASN A CA 1
ATOM 1568 C C . ASN A 1 197 ? -32.360 -0.325 47.516 1.00 38.91 197 ASN A C 1
ATOM 1570 O O . ASN A 1 197 ? -32.973 -0.849 48.442 1.00 38.91 197 ASN A O 1
ATOM 1574 N N . HIS A 1 198 ? -31.463 0.641 47.731 1.00 38.53 198 HIS A N 1
ATOM 1575 C CA . HIS A 1 198 ? -31.132 1.083 49.089 1.00 38.53 198 HIS A CA 1
ATOM 1576 C C . HIS A 1 198 ? -32.225 1.945 49.745 1.00 38.53 198 HIS A C 1
ATOM 1578 O O . HIS A 1 198 ? -32.198 2.122 50.957 1.00 38.53 198 HIS A O 1
ATOM 1584 N N . ASN A 1 199 ? -33.211 2.416 48.969 1.00 40.75 199 ASN A N 1
ATOM 1585 C CA . ASN A 1 199 ? -34.337 3.224 49.452 1.00 40.75 199 ASN A CA 1
ATOM 1586 C C . ASN A 1 199 ? -35.623 2.407 49.724 1.00 40.75 199 ASN A C 1
ATOM 1588 O O . ASN A 1 199 ? -36.695 2.975 49.928 1.00 40.75 199 ASN A O 1
ATOM 1592 N N . LYS A 1 200 ? -35.542 1.067 49.718 1.00 35.78 200 LYS A N 1
ATOM 1593 C CA . LYS A 1 200 ? -36.624 0.162 50.143 1.00 35.78 200 LYS A CA 1
ATOM 1594 C C . LYS A 1 200 ? -36.073 -0.836 51.169 1.00 35.78 200 LYS A C 1
ATOM 1596 O O . LYS A 1 200 ? -35.423 -1.812 50.817 1.00 35.78 200 LYS A O 1
ATOM 1601 N N . ASN A 1 201 ? -36.304 -0.519 52.441 1.00 33.53 201 ASN A N 1
ATOM 1602 C CA . ASN A 1 201 ? -35.800 -1.194 53.641 1.00 33.53 201 ASN A CA 1
ATOM 1603 C C . ASN A 1 201 ? -35.962 -2.726 53.678 1.00 33.53 201 ASN A C 1
ATOM 1605 O O . ASN A 1 201 ? -36.932 -3.271 53.163 1.00 33.53 201 ASN A O 1
ATOM 1609 N N . ASN A 1 202 ? -35.037 -3.360 54.417 1.00 37.66 202 ASN A N 1
ATOM 1610 C CA . ASN A 1 202 ? -35.159 -4.614 55.174 1.00 37.66 202 ASN A CA 1
ATOM 1611 C C . ASN A 1 202 ? -36.088 -5.705 54.612 1.00 37.66 202 ASN A C 1
ATOM 1613 O O . ASN A 1 202 ? -37.291 -5.686 54.847 1.00 37.66 202 ASN A O 1
ATOM 1617 N N . GLN A 1 203 ? -35.489 -6.754 54.041 1.00 28.45 203 GLN A N 1
ATOM 1618 C CA . GLN A 1 203 ? -35.551 -8.131 54.561 1.00 28.45 203 GLN A CA 1
ATOM 1619 C C . GLN A 1 203 ? -34.866 -9.081 53.571 1.00 28.45 203 GLN A C 1
ATOM 1621 O O . GLN A 1 203 ? -35.239 -9.192 52.403 1.00 28.45 203 GLN A O 1
ATOM 1626 N N . PHE A 1 204 ? -33.864 -9.804 54.067 1.00 34.97 204 PHE A N 1
ATOM 1627 C CA . PHE A 1 204 ? -33.291 -10.959 53.393 1.00 34.97 204 PHE A CA 1
ATOM 1628 C C . PHE A 1 204 ? -34.372 -12.027 53.181 1.00 34.97 204 PHE A C 1
ATOM 1630 O O . PHE A 1 204 ? -34.716 -12.771 54.094 1.00 34.97 204 PHE A O 1
ATOM 1637 N N . LYS A 1 205 ? -34.851 -12.154 51.944 1.00 27.19 205 LYS A N 1
ATOM 1638 C CA . LYS A 1 205 ? -35.200 -13.443 51.340 1.00 27.19 205 LYS A CA 1
ATOM 1639 C C . LYS A 1 205 ? -34.669 -13.428 49.915 1.00 27.19 205 LYS A C 1
ATOM 1641 O O . LYS A 1 205 ? -35.172 -12.683 49.077 1.00 27.19 205 LYS A O 1
ATOM 1646 N N . LEU A 1 206 ? -33.650 -14.252 49.650 1.00 33.25 206 LEU A N 1
ATOM 1647 C CA . LEU A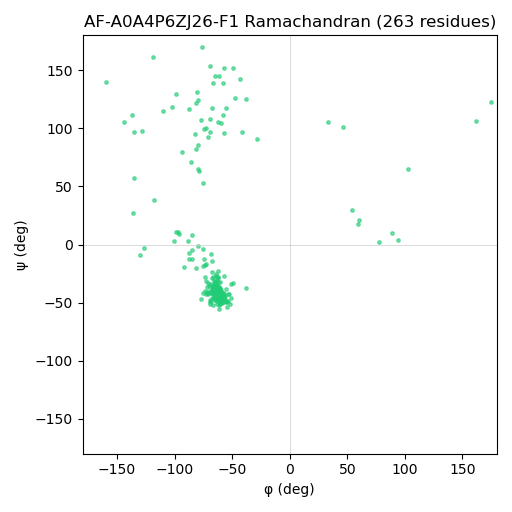 1 206 ? -33.229 -14.592 48.293 1.00 33.25 206 LEU A CA 1
ATOM 1648 C C . LEU A 1 206 ? -34.441 -15.185 47.559 1.00 33.25 206 LEU A C 1
ATOM 1650 O O . LEU A 1 206 ? -34.747 -16.368 47.677 1.00 33.25 206 LEU A O 1
ATOM 1654 N N . LYS A 1 207 ? -35.148 -14.345 46.807 1.00 25.77 207 LYS A N 1
ATOM 1655 C CA . LYS A 1 207 ? -35.977 -14.775 45.688 1.00 25.77 207 LYS A CA 1
ATOM 1656 C C . LYS A 1 207 ? -35.193 -14.449 44.428 1.00 25.77 207 LYS A C 1
ATOM 1658 O O . LYS A 1 207 ? -34.835 -13.298 44.192 1.00 25.77 207 LYS A O 1
ATOM 1663 N N . SER A 1 208 ? -34.881 -15.499 43.678 1.00 26.23 208 SER A N 1
ATOM 1664 C CA . SER A 1 208 ? -34.139 -15.499 42.420 1.00 26.23 208 SER A CA 1
ATOM 1665 C C . SER A 1 208 ? -34.507 -14.293 41.544 1.00 26.23 208 SER A C 1
ATOM 1667 O O . SER A 1 208 ? -35.694 -14.116 41.251 1.00 26.23 208 SER A O 1
ATOM 1669 N N . PRO A 1 209 ? -33.547 -13.456 41.100 1.00 31.12 209 PRO A N 1
ATOM 1670 C CA . PRO A 1 209 ? -33.881 -12.319 40.260 1.00 31.12 209 PRO A CA 1
ATOM 1671 C C . PRO A 1 209 ? -34.366 -12.809 38.896 1.00 31.12 209 PRO A C 1
ATOM 1673 O O . PRO A 1 209 ? -33.632 -13.443 38.137 1.00 31.12 209 PRO A O 1
ATOM 1676 N N . LYS A 1 210 ? -35.621 -12.485 38.584 1.00 30.12 210 LYS A N 1
ATOM 1677 C CA . LYS A 1 210 ? -36.189 -12.526 37.237 1.00 30.12 210 LYS A CA 1
ATOM 1678 C C . LYS A 1 210 ? -35.301 -11.656 36.334 1.00 30.12 210 LYS A C 1
ATOM 1680 O O . LYS A 1 210 ? -35.125 -10.469 36.596 1.00 30.12 210 LYS A O 1
ATOM 1685 N N . VAL A 1 211 ? -34.691 -12.277 35.325 1.00 30.67 211 VAL A N 1
ATOM 1686 C CA . VAL A 1 211 ? -33.692 -11.691 34.416 1.00 30.67 211 VAL A CA 1
ATOM 1687 C C . VAL A 1 211 ? -34.269 -10.458 33.707 1.00 30.67 211 VAL A C 1
ATOM 1689 O O . VAL A 1 211 ? -35.165 -10.584 32.876 1.00 30.67 211 VAL A O 1
ATOM 1692 N N . ILE A 1 212 ? -33.757 -9.267 34.030 1.00 32.75 212 ILE A N 1
ATOM 1693 C CA . ILE A 1 212 ? -34.105 -8.011 33.349 1.00 32.75 212 ILE A CA 1
ATOM 1694 C C . ILE A 1 212 ? -33.308 -7.942 32.035 1.00 32.75 212 ILE A C 1
ATOM 1696 O O . ILE A 1 212 ? -32.087 -8.098 32.019 1.00 32.75 212 ILE A O 1
ATOM 1700 N N . ALA A 1 213 ? -34.027 -7.777 30.925 1.00 34.88 213 ALA A N 1
ATOM 1701 C CA . ALA A 1 213 ? -33.552 -7.920 29.552 1.00 34.88 213 ALA A CA 1
ATOM 1702 C C . ALA A 1 213 ? -32.638 -6.766 29.085 1.00 34.88 213 ALA A C 1
ATOM 1704 O O . ALA A 1 213 ? -33.107 -5.712 28.657 1.00 34.88 213 ALA A O 1
ATOM 1705 N N . ASP A 1 214 ? -31.326 -7.006 29.099 1.00 46.59 214 ASP A N 1
ATOM 1706 C CA . ASP A 1 214 ? -30.306 -6.173 28.451 1.00 46.59 214 ASP A CA 1
ATOM 1707 C C . ASP A 1 214 ? -30.320 -6.464 26.933 1.00 46.59 214 ASP A C 1
ATOM 1709 O O . ASP A 1 214 ? -29.949 -7.560 26.491 1.00 46.59 214 ASP A O 1
ATOM 1713 N N . HIS A 1 215 ? -30.838 -5.533 26.126 1.00 50.62 215 HIS A N 1
ATOM 1714 C CA . HIS A 1 215 ? -30.967 -5.710 24.675 1.00 50.62 215 HIS A CA 1
ATOM 1715 C C . HIS A 1 215 ? -29.670 -5.264 23.973 1.00 50.62 215 HIS A C 1
ATOM 1717 O O . HIS A 1 215 ? -29.325 -4.080 24.025 1.00 50.62 215 HIS A O 1
ATOM 1723 N N . PRO A 1 216 ? -2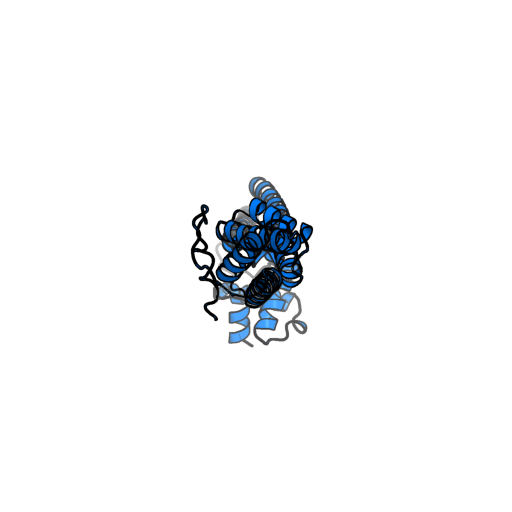8.935 -6.165 23.293 1.00 58.22 216 PRO A N 1
ATOM 1724 C CA . PRO A 1 216 ? -27.742 -5.790 22.544 1.00 58.22 216 PRO A CA 1
ATOM 1725 C C . PRO A 1 216 ? -28.084 -4.806 21.418 1.00 58.22 216 PRO A C 1
ATOM 1727 O O . PRO A 1 216 ? -29.148 -4.877 20.804 1.00 58.22 216 PRO A O 1
ATOM 1730 N N . SER A 1 217 ? -27.167 -3.874 21.141 1.00 61.69 217 SER A N 1
ATOM 1731 C CA . SER A 1 217 ? -27.361 -2.848 20.109 1.00 61.69 217 SER A CA 1
ATOM 1732 C C . SER A 1 217 ? -27.637 -3.479 18.733 1.00 61.69 217 SER A C 1
ATOM 1734 O O . SER A 1 217 ? -27.137 -4.566 18.431 1.00 61.69 217 SER A O 1
ATOM 1736 N N . LYS A 1 218 ? -28.377 -2.780 17.854 1.00 62.09 218 LYS A N 1
ATOM 1737 C CA . LYS A 1 218 ? -28.628 -3.237 16.468 1.00 62.09 218 LYS A CA 1
ATOM 1738 C C . LYS A 1 218 ? -27.336 -3.616 15.729 1.00 62.09 218 LYS A C 1
ATOM 1740 O O . LYS A 1 218 ? -27.338 -4.554 14.946 1.00 62.09 218 LYS A O 1
ATOM 1745 N N . VAL A 1 219 ? -26.227 -2.929 16.004 1.00 50.94 219 VAL A N 1
ATOM 1746 C CA . VAL A 1 219 ? -24.920 -3.210 15.386 1.00 50.94 219 VAL A CA 1
ATOM 1747 C C . VAL A 1 219 ? -24.329 -4.524 15.904 1.00 50.94 219 VAL A C 1
ATOM 1749 O O . VAL A 1 219 ? -23.846 -5.335 15.111 1.00 50.94 219 VAL A O 1
ATOM 1752 N N . THR A 1 220 ? -24.435 -4.785 17.210 1.00 59.66 220 THR A N 1
ATOM 1753 C CA . THR A 1 220 ? -24.041 -6.065 17.817 1.00 59.66 220 THR A CA 1
ATOM 1754 C C . THR A 1 220 ? -24.871 -7.218 17.258 1.00 59.66 220 THR A C 1
ATOM 1756 O O . THR A 1 220 ? -24.313 -8.267 16.944 1.00 59.66 220 THR A O 1
ATOM 1759 N N . ILE A 1 221 ? -26.175 -7.006 17.060 1.00 76.94 221 ILE A N 1
ATOM 1760 C CA . ILE A 1 221 ? -27.067 -7.969 16.404 1.00 76.94 221 ILE A CA 1
ATOM 1761 C C . ILE A 1 221 ? -26.599 -8.250 14.970 1.00 76.94 221 ILE A C 1
ATOM 1763 O O . ILE A 1 221 ? -26.436 -9.408 14.597 1.00 76.94 221 ILE A O 1
ATOM 1767 N N . THR A 1 222 ? -26.318 -7.219 14.168 1.00 72.69 222 THR A N 1
ATOM 1768 C CA . THR A 1 222 ? -25.864 -7.396 12.778 1.00 72.69 222 THR A CA 1
ATOM 1769 C C . THR A 1 222 ? -24.528 -8.132 12.696 1.00 72.69 222 THR A C 1
ATOM 1771 O O . THR A 1 222 ? -24.349 -9.005 11.848 1.00 72.69 222 THR A O 1
ATOM 1774 N N . LYS A 1 223 ? -23.578 -7.819 13.585 1.00 74.56 223 LYS A N 1
ATOM 1775 C CA . LYS A 1 223 ? -22.297 -8.532 13.642 1.00 74.56 223 LYS A CA 1
ATOM 1776 C C . LYS A 1 223 ? -22.492 -9.996 14.039 1.00 74.56 223 LYS A C 1
ATOM 1778 O O . LYS A 1 223 ? -21.940 -10.871 13.379 1.00 74.56 223 LYS A O 1
ATOM 1783 N N . ALA A 1 224 ? -23.300 -10.251 15.065 1.00 80.44 224 ALA A N 1
ATOM 1784 C CA . ALA A 1 224 ? -23.617 -11.600 15.510 1.00 80.44 224 ALA A CA 1
ATOM 1785 C C . ALA A 1 224 ? -24.280 -12.423 14.399 1.00 80.44 224 ALA A C 1
ATOM 1787 O O . ALA A 1 224 ? -23.874 -13.557 14.185 1.00 80.44 224 ALA A O 1
ATOM 1788 N N . ARG A 1 225 ? -25.200 -11.838 13.620 1.00 88.31 225 ARG A N 1
ATOM 1789 C CA . ARG A 1 225 ? -25.805 -12.505 12.453 1.00 88.31 225 ARG A CA 1
ATOM 1790 C C . ARG A 1 225 ? -24.766 -12.958 11.428 1.00 88.31 225 ARG A C 1
ATOM 1792 O O . ARG A 1 225 ? -24.828 -14.093 10.973 1.00 88.31 225 ARG A O 1
ATOM 1799 N N . ARG A 1 226 ? -23.774 -12.117 11.114 1.00 83.88 226 ARG A N 1
ATOM 1800 C CA . ARG A 1 226 ? -22.681 -12.500 10.200 1.00 83.88 226 ARG A CA 1
ATOM 1801 C C . ARG A 1 226 ? -21.831 -13.641 10.757 1.00 83.88 226 ARG A C 1
ATOM 1803 O O . ARG A 1 226 ? -21.434 -14.523 10.006 1.00 83.88 226 ARG A O 1
ATOM 1810 N N . ASP A 1 227 ? -21.537 -13.622 12.054 1.00 69.44 227 ASP A N 1
ATOM 1811 C CA . ASP A 1 227 ? -20.740 -14.675 12.691 1.00 69.44 227 ASP A CA 1
ATOM 1812 C C . ASP A 1 227 ? -21.513 -16.006 12.794 1.00 69.44 227 ASP A C 1
ATOM 1814 O O . ASP A 1 227 ? -20.907 -17.060 12.622 1.00 69.44 227 ASP A O 1
ATOM 1818 N N . ILE A 1 228 ? -22.838 -15.956 12.984 1.00 84.50 228 ILE A N 1
ATOM 1819 C CA . ILE A 1 228 ? -23.756 -17.111 12.937 1.00 84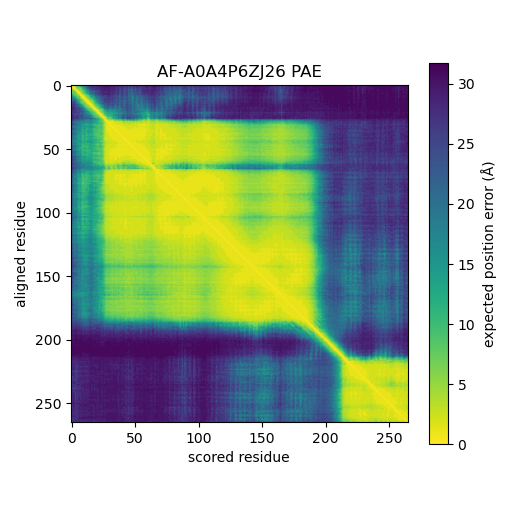.50 228 ILE A CA 1
ATOM 1820 C C . ILE A 1 228 ? -23.818 -17.690 11.511 1.00 84.50 228 ILE A C 1
ATOM 1822 O O . ILE A 1 228 ? -23.616 -18.886 11.328 1.00 84.50 228 ILE A O 1
ATOM 1826 N N . GLN A 1 229 ? -23.959 -16.843 10.485 1.00 87.81 229 GLN A N 1
ATOM 1827 C CA . GLN A 1 229 ? -23.925 -17.273 9.077 1.00 87.81 229 GLN A CA 1
ATOM 1828 C C . GLN A 1 229 ? -22.616 -17.945 8.684 1.00 87.81 229 GLN A C 1
ATOM 1830 O O . GLN A 1 229 ? -22.616 -18.979 8.024 1.00 87.81 229 GLN A O 1
ATOM 1835 N N . ARG A 1 230 ? -21.479 -17.396 9.122 1.00 76.50 230 ARG A N 1
ATOM 1836 C CA . ARG A 1 230 ? -20.169 -18.020 8.884 1.00 76.50 230 ARG A CA 1
ATOM 1837 C C . ARG A 1 230 ? -20.047 -19.395 9.536 1.00 76.50 230 ARG A C 1
ATOM 1839 O O . ARG A 1 230 ? -19.263 -20.206 9.050 1.00 76.50 230 ARG A O 1
ATOM 1846 N N . ALA A 1 231 ? -20.768 -19.643 10.629 1.00 78.25 231 ALA A N 1
ATOM 1847 C CA . ALA A 1 231 ? -20.802 -20.938 11.301 1.00 78.25 231 ALA A CA 1
ATOM 1848 C C . ALA A 1 231 ? -21.652 -21.986 10.558 1.00 78.25 231 ALA A C 1
ATOM 1850 O O . ALA A 1 231 ? -21.644 -23.139 10.966 1.00 78.25 231 ALA A O 1
ATOM 1851 N N . GLY A 1 232 ? -22.324 -21.610 9.462 1.00 83.19 232 GLY A N 1
ATOM 1852 C CA . GLY A 1 232 ? -23.204 -22.490 8.686 1.00 83.19 232 GLY A CA 1
ATOM 1853 C C . GLY A 1 232 ? -24.678 -22.410 9.093 1.00 83.19 232 GLY A C 1
ATOM 1854 O O . GLY A 1 232 ? -25.495 -23.136 8.542 1.00 83.19 232 GLY A O 1
ATOM 1855 N N . VAL A 1 233 ? -25.027 -21.515 10.022 1.00 85.75 233 VAL A N 1
ATOM 1856 C CA . VAL A 1 233 ? -26.383 -21.372 10.567 1.00 85.75 233 VAL A CA 1
ATOM 1857 C C . VAL A 1 233 ? -27.098 -20.216 9.869 1.00 85.75 233 VAL A C 1
ATOM 1859 O O . VAL A 1 233 ? -26.565 -19.104 9.801 1.00 85.75 233 VAL A O 1
ATOM 1862 N N . ASP A 1 234 ? -28.318 -20.435 9.372 1.00 86.81 234 ASP A N 1
ATOM 1863 C CA . ASP A 1 234 ? -29.082 -19.375 8.706 1.00 86.81 234 ASP A CA 1
ATOM 1864 C C . ASP A 1 234 ? -29.584 -18.319 9.704 1.00 86.81 234 ASP A C 1
ATOM 1866 O O . ASP A 1 234 ? -30.669 -18.400 10.286 1.00 86.81 234 ASP A O 1
ATOM 1870 N N . ALA A 1 235 ? -28.783 -17.268 9.875 1.00 82.12 235 ALA A N 1
ATOM 1871 C CA . ALA A 1 235 ? -29.115 -16.161 10.755 1.00 82.12 235 ALA A CA 1
ATOM 1872 C C . ALA A 1 235 ? -30.300 -15.312 10.264 1.00 82.12 235 ALA A C 1
ATOM 1874 O O . ALA A 1 235 ? -30.718 -14.430 11.014 1.00 82.12 235 ALA A O 1
ATOM 1875 N N . HIS A 1 236 ? -30.832 -15.502 9.046 1.00 79.94 236 HIS A N 1
ATOM 1876 C CA . HIS A 1 236 ? -32.011 -14.765 8.573 1.00 79.94 236 HIS A CA 1
ATOM 1877 C C . HIS A 1 236 ? -33.306 -15.240 9.239 1.00 79.94 236 HIS A C 1
ATOM 1879 O O . HIS A 1 236 ? -34.198 -14.418 9.443 1.00 79.94 236 HIS A O 1
ATOM 1885 N N . GLN A 1 237 ? -33.369 -16.505 9.666 1.00 83.81 237 GLN A N 1
ATOM 1886 C CA . GLN A 1 237 ? -34.518 -17.066 10.392 1.00 83.81 237 GLN A CA 1
ATOM 1887 C C . GLN A 1 237 ? -34.588 -16.601 11.854 1.00 83.81 237 GLN A C 1
ATOM 1889 O O . GLN A 1 237 ? -35.633 -16.681 12.493 1.00 83.81 237 GLN A O 1
ATOM 1894 N N . MET A 1 238 ? -33.480 -16.095 12.399 1.00 80.50 238 MET A N 1
ATOM 1895 C CA . MET A 1 238 ? -33.416 -15.630 13.782 1.00 80.50 238 MET A CA 1
ATOM 1896 C C . MET A 1 238 ? -33.992 -14.220 13.912 1.00 80.50 238 MET A C 1
ATOM 1898 O O . MET A 1 238 ? -33.587 -13.296 13.197 1.00 80.50 238 MET A O 1
ATOM 1902 N N . ASN A 1 239 ? -34.882 -13.996 14.877 1.00 82.94 239 ASN A N 1
ATOM 1903 C CA . ASN A 1 239 ? -35.289 -12.638 15.232 1.00 82.94 239 ASN A CA 1
ATOM 1904 C C . ASN A 1 239 ? -34.175 -11.949 16.066 1.00 82.94 239 ASN A C 1
ATOM 1906 O O . ASN A 1 239 ? -33.190 -12.563 16.479 1.00 82.94 239 ASN A O 1
ATOM 1910 N N . ASN A 1 240 ? -34.279 -10.636 16.306 1.00 74.75 240 ASN A N 1
ATOM 1911 C CA . ASN A 1 240 ? -33.244 -9.914 17.067 1.00 74.75 240 ASN A CA 1
ATOM 1912 C C . ASN A 1 240 ? -33.110 -10.412 18.517 1.00 74.75 240 ASN A C 1
ATOM 1914 O O . ASN A 1 240 ? -32.026 -10.327 19.092 1.00 74.75 240 ASN A O 1
ATOM 1918 N N . GLN A 1 241 ? -3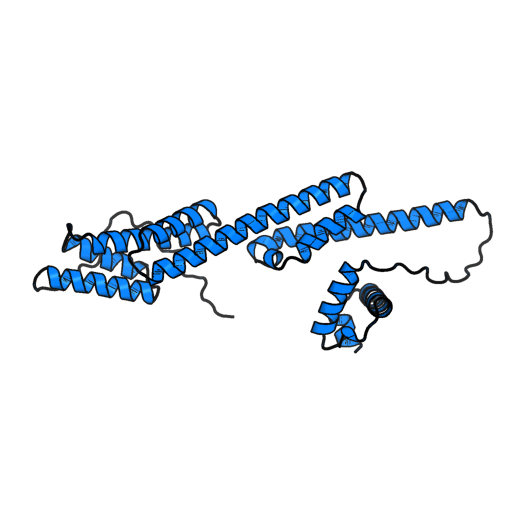4.181 -10.946 19.103 1.00 71.25 241 GLN A N 1
ATOM 1919 C CA . GLN A 1 241 ? -34.152 -11.516 20.444 1.00 71.25 241 GLN A CA 1
ATOM 1920 C C . GLN A 1 241 ? -33.396 -12.850 20.475 1.00 71.25 241 GLN A C 1
ATOM 1922 O O . GLN A 1 241 ? -32.639 -13.091 21.416 1.00 71.25 241 GLN A O 1
ATOM 1927 N N . ASP A 1 242 ? -33.510 -13.671 19.433 1.00 77.56 242 ASP A N 1
ATOM 1928 C CA . ASP A 1 242 ? -32.786 -14.942 19.307 1.00 77.56 242 ASP A CA 1
ATOM 1929 C C . ASP A 1 242 ? -31.285 -14.699 19.183 1.00 77.56 242 ASP A C 1
ATOM 1931 O O . ASP A 1 242 ? -30.481 -15.266 19.925 1.00 77.56 242 ASP A O 1
ATOM 1935 N N . VAL A 1 243 ? -30.903 -13.751 18.325 1.00 80.25 243 VAL A N 1
ATOM 1936 C CA . VAL A 1 243 ? -29.505 -13.332 18.184 1.00 80.25 243 VAL A CA 1
ATOM 1937 C C . VAL A 1 243 ? -28.983 -12.754 19.505 1.00 80.25 243 VAL A C 1
ATOM 1939 O O . VAL A 1 243 ? -27.864 -13.061 19.918 1.00 80.25 243 VAL A O 1
ATOM 1942 N N . ALA A 1 244 ? -29.794 -11.970 20.223 1.00 78.38 244 ALA A N 1
ATOM 1943 C CA . ALA A 1 244 ? -29.449 -11.453 21.546 1.00 78.38 244 ALA A CA 1
ATOM 1944 C C . ALA A 1 244 ? -29.250 -12.556 22.596 1.00 78.38 244 ALA A C 1
ATOM 1946 O O . ALA A 1 244 ? -28.309 -12.488 23.393 1.00 78.38 244 ALA A O 1
ATOM 1947 N N . ASN A 1 245 ? -30.117 -13.571 22.601 1.00 78.81 245 ASN A N 1
ATOM 1948 C CA . ASN A 1 245 ? -29.997 -14.745 23.462 1.00 78.81 245 ASN A CA 1
ATOM 1949 C C . ASN A 1 245 ? -28.690 -15.491 23.168 1.00 78.81 245 ASN A C 1
ATOM 1951 O O . ASN A 1 245 ? -27.953 -15.822 24.093 1.00 78.81 245 ASN A O 1
ATOM 1955 N N . LEU A 1 246 ? -28.365 -15.692 21.893 1.00 78.69 246 LEU A N 1
ATOM 1956 C CA . LEU A 1 246 ? -27.166 -16.405 21.457 1.00 78.69 246 LEU A CA 1
ATOM 1957 C C . LEU A 1 246 ? -25.885 -15.641 21.826 1.00 78.69 246 LEU A C 1
ATOM 1959 O O . LEU A 1 246 ? -24.948 -16.228 22.365 1.00 78.69 246 LEU A O 1
ATOM 1963 N N . ILE A 1 247 ? -25.884 -14.311 21.672 1.00 76.25 247 ILE A N 1
ATOM 1964 C CA . ILE A 1 247 ? -24.824 -13.433 22.196 1.00 76.25 247 ILE A CA 1
ATOM 1965 C C . ILE A 1 247 ? -24.653 -13.636 23.710 1.00 76.25 247 ILE A C 1
ATOM 1967 O O . ILE A 1 247 ? -23.528 -13.752 24.200 1.00 76.25 247 ILE A O 1
ATOM 1971 N N . ARG A 1 248 ? -25.753 -13.666 24.476 1.00 75.50 248 ARG A N 1
ATOM 1972 C CA . ARG A 1 248 ? -25.707 -13.862 25.934 1.00 75.50 248 ARG A CA 1
ATOM 1973 C C . ARG A 1 248 ? -25.138 -15.228 26.310 1.00 75.50 248 ARG A C 1
ATOM 1975 O O . ARG A 1 248 ? -24.309 -15.292 27.217 1.00 75.50 248 ARG A O 1
ATOM 1982 N N . GLN A 1 249 ? -25.531 -16.287 25.611 1.00 72.50 249 GLN A N 1
ATOM 1983 C CA . GLN A 1 249 ? -25.039 -17.632 25.890 1.00 72.50 249 GLN A CA 1
ATOM 1984 C C . GLN A 1 249 ? -23.559 -17.785 25.526 1.00 72.50 249 GLN A C 1
ATOM 1986 O O . GLN A 1 249 ? -22.772 -18.181 26.382 1.00 72.50 249 GLN A O 1
ATOM 1991 N N . ALA A 1 250 ? -23.137 -17.344 24.339 1.00 66.56 250 ALA A N 1
ATOM 1992 C CA . ALA A 1 250 ? -21.724 -17.337 23.952 1.00 66.56 250 ALA A CA 1
ATOM 1993 C C . ALA A 1 250 ? -20.846 -16.614 24.995 1.00 66.56 250 ALA A C 1
ATOM 1995 O O . ALA A 1 250 ? -19.805 -17.122 25.412 1.00 66.56 250 ALA A O 1
ATOM 1996 N N . ASN A 1 251 ? -21.327 -15.474 25.506 1.00 59.38 251 ASN A N 1
ATOM 1997 C CA . ASN A 1 251 ? -20.650 -14.724 26.563 1.00 59.38 251 ASN A CA 1
ATOM 1998 C C . ASN A 1 251 ? -20.600 -15.468 27.908 1.00 59.38 251 ASN A C 1
ATOM 2000 O O . ASN A 1 251 ? -19.584 -15.378 28.593 1.00 59.38 251 ASN A O 1
ATOM 2004 N N . LYS A 1 252 ? -21.664 -16.193 28.287 1.00 66.62 252 LYS A N 1
ATOM 2005 C CA . LYS A 1 252 ? -21.706 -17.021 29.508 1.00 66.62 252 LYS A CA 1
ATOM 2006 C C . LYS A 1 252 ? -20.680 -18.156 29.455 1.00 66.62 252 LYS A C 1
ATOM 2008 O O . LYS A 1 252 ? -20.082 -18.480 30.471 1.00 66.62 252 LYS A O 1
ATOM 2013 N N . HIS A 1 253 ? -20.464 -18.721 28.270 1.00 57.91 253 HIS A N 1
ATOM 2014 C CA . HIS A 1 253 ? -19.490 -19.789 28.034 1.00 57.91 253 HIS A CA 1
ATOM 2015 C C . HIS A 1 253 ? -18.086 -19.271 27.690 1.00 57.91 253 HIS A C 1
ATOM 2017 O O . HIS A 1 253 ? -17.195 -20.066 27.410 1.00 57.91 253 HIS A O 1
ATOM 2023 N N . HIS A 1 254 ? -17.872 -17.951 27.708 1.00 53.66 254 HIS A N 1
ATOM 2024 C CA . HIS A 1 254 ? -16.597 -17.316 27.366 1.00 53.66 254 HIS A CA 1
ATOM 2025 C C . HIS A 1 254 ? -16.041 -17.708 25.981 1.00 53.66 254 HIS A C 1
ATOM 2027 O O . HIS A 1 254 ? -14.830 -17.676 25.764 1.00 53.66 254 HIS A O 1
ATOM 2033 N N . ILE A 1 255 ? -16.916 -18.027 25.023 1.00 56.78 255 ILE A N 1
ATOM 2034 C CA . ILE A 1 255 ? -16.546 -18.411 23.653 1.00 56.78 255 ILE A CA 1
ATOM 2035 C C . ILE A 1 255 ? -17.123 -17.441 22.620 1.00 56.78 255 ILE A C 1
ATOM 2037 O O . ILE A 1 255 ? -18.015 -16.641 22.904 1.00 56.78 255 ILE A O 1
ATOM 2041 N N . SER A 1 256 ? -16.559 -17.449 21.408 1.00 64.75 256 SER A N 1
ATOM 2042 C CA . SER A 1 256 ? -17.025 -16.571 20.330 1.00 64.75 256 SER A CA 1
ATOM 2043 C C . SER A 1 256 ? -18.414 -16.984 19.843 1.00 64.75 256 SER A C 1
ATOM 2045 O O . SER A 1 256 ? -18.766 -18.157 19.898 1.00 64.75 256 SER A O 1
ATOM 2047 N N . ILE A 1 257 ? -19.182 -16.032 19.304 1.00 76.81 257 ILE A N 1
ATOM 2048 C CA . ILE A 1 257 ? -20.507 -16.303 18.720 1.00 76.81 257 ILE A CA 1
ATOM 2049 C C . ILE A 1 257 ? -20.405 -17.331 17.591 1.00 76.81 257 ILE A C 1
ATOM 2051 O O . ILE A 1 257 ? -21.213 -18.245 17.545 1.00 76.81 257 ILE A O 1
ATOM 2055 N N . TYR A 1 258 ? -19.384 -17.222 16.734 1.00 72.50 258 TYR A N 1
ATOM 2056 C CA . TYR A 1 258 ? -19.102 -18.210 15.688 1.00 72.50 258 TYR A CA 1
ATOM 2057 C C . TYR A 1 258 ? -18.950 -19.624 16.262 1.00 72.50 258 TYR A C 1
ATOM 2059 O O . TYR A 1 258 ? -19.574 -20.560 15.775 1.00 72.50 258 TYR A O 1
ATOM 2067 N N . ARG A 1 259 ? -18.129 -19.782 17.309 1.00 55.69 259 ARG A N 1
ATOM 2068 C CA . ARG A 1 259 ? -17.859 -21.094 17.907 1.00 55.69 259 ARG A CA 1
ATOM 2069 C C . ARG A 1 259 ? -19.076 -21.624 18.656 1.00 55.69 259 ARG A C 1
ATOM 2071 O O . ARG A 1 259 ? -19.444 -22.769 18.480 1.00 55.69 259 ARG A O 1
ATOM 2078 N N . TYR A 1 260 ? -19.745 -20.755 19.406 1.00 75.62 260 TYR A N 1
ATOM 2079 C CA . TYR A 1 260 ? -20.985 -21.092 20.089 1.00 75.62 260 TYR A CA 1
ATOM 2080 C C . TYR A 1 260 ? -22.081 -21.526 19.105 1.00 75.62 260 TYR A C 1
ATOM 2082 O O . TYR A 1 260 ? -22.743 -22.523 19.352 1.00 75.62 260 TYR A O 1
ATOM 2090 N N . ALA A 1 261 ? -22.248 -20.826 17.979 1.00 84.00 261 ALA A N 1
ATOM 2091 C CA . ALA A 1 261 ? -23.205 -21.205 16.943 1.00 84.00 261 ALA A CA 1
ATOM 2092 C C . ALA A 1 261 ? -22.848 -22.561 16.319 1.00 84.00 261 ALA A C 1
ATOM 2094 O O . ALA A 1 261 ? -23.706 -23.425 16.271 1.00 84.00 261 ALA A O 1
ATOM 2095 N N . LYS A 1 262 ? -21.581 -22.772 15.941 1.00 80.88 262 LYS A N 1
ATOM 2096 C CA . LYS A 1 262 ? -21.098 -24.026 15.341 1.00 80.88 262 LYS A CA 1
ATOM 2097 C C . LYS A 1 262 ? -21.227 -25.252 16.255 1.00 80.88 262 LYS A C 1
ATOM 2099 O O . LYS A 1 262 ? -21.377 -26.362 15.768 1.00 80.88 262 LYS A O 1
ATOM 2104 N N . ASP A 1 263 ? -21.098 -25.055 17.565 1.00 80.69 263 ASP A N 1
ATOM 2105 C CA . ASP A 1 263 ? -21.132 -26.147 18.542 1.00 80.69 263 ASP A CA 1
ATOM 2106 C C . ASP A 1 263 ? -22.572 -26.482 19.001 1.00 80.69 263 ASP A C 1
ATOM 2108 O O . ASP A 1 263 ? -22.770 -27.497 19.663 1.00 80.69 263 ASP A O 1
ATOM 2112 N N . ASN A 1 264 ? -23.571 -25.633 18.703 1.00 79.25 264 ASN A N 1
ATOM 2113 C CA . ASN A 1 264 ? -24.945 -25.757 19.229 1.00 79.25 264 ASN A CA 1
ATOM 2114 C C . ASN A 1 264 ? -26.051 -25.764 18.150 1.00 79.25 264 ASN A C 1
ATOM 2116 O O . ASN A 1 264 ? -27.222 -25.886 18.508 1.00 79.25 264 ASN A O 1
ATOM 2120 N N . TYR A 1 265 ? -25.701 -25.608 16.871 1.00 78.25 265 TYR A N 1
ATOM 2121 C CA . TYR A 1 265 ? -26.593 -25.636 15.706 1.00 78.25 265 TYR A CA 1
ATOM 2122 C C . TYR A 1 265 ? -25.889 -26.353 14.555 1.00 78.25 265 TYR A C 1
ATOM 2124 O O . TYR A 1 265 ? -26.593 -27.069 13.813 1.00 78.25 265 TYR A O 1
#

InterPro domains:
  IPR011990 Tetratricopeptide-like helical domain superfamily [G3DSA:1.25.40.10] (27-180)
  IPR011990 Tetratricopeptide-like helical domain superfamily [SSF48452] (32-157)
  IPR019734 Tetratricopeptide repeat [PS50005] (32-65)

Solvent-accessible surface area (backbone atoms only — not comparable to full-atom values): 14772 Å² total; per-residue (Å²): 134,84,90,78,83,82,83,68,90,75,83,66,88,76,68,96,70,90,82,78,85,81,81,63,91,58,67,60,68,57,39,26,53,49,23,41,51,52,16,53,50,25,51,71,76,62,42,55,67,59,16,49,52,22,18,53,49,16,35,72,61,37,78,80,51,62,64,36,51,43,43,38,55,24,51,53,24,37,52,50,12,54,44,26,47,76,69,69,36,54,70,62,12,36,54,22,11,49,48,16,39,70,60,53,66,49,68,66,53,27,56,53,19,48,51,54,29,51,51,49,52,52,51,52,53,49,49,53,56,45,48,55,35,47,52,55,19,50,56,27,41,77,72,66,40,33,69,63,13,38,55,36,42,50,56,44,76,70,37,74,76,44,73,39,80,91,28,50,69,58,48,51,54,48,52,53,51,43,54,50,32,54,50,54,54,51,52,50,55,52,51,54,54,51,60,64,50,70,79,58,76,89,77,97,68,96,67,82,80,78,83,78,84,81,76,67,52,74,66,56,44,54,52,48,35,53,33,25,40,74,41,75,41,73,41,83,81,49,52,74,65,52,47,40,50,47,51,51,49,15,56,76,70,75,45,52,53,34,55,43,39,52,78,75,107

Mean predicted aligned error: 15.48 Å

Organism: NCBI:txid1720083

Nearest PDB structures (foldseek):
  4wnd-assembly1_A  TM=3.455E-01  e=1.980E+00  Homo sapiens
  4a1s-assembly1_B  TM=3.613E-01  e=3.564E+00  Drosophila melanogaster
  4wng-assembly1_A  TM=3.200E-01  e=3.901E+00  Homo sapiens
  4wnf-assembly1_A  TM=2.932E-01  e=3.406E+00  Homo sapiens
  5zvw-assembly1_A  TM=3.151E-01  e=5.861E+00  Bacillus phage phi3T